Protein AF-A0A401YKF2-F1 (afdb_monomer)

Nearest PDB structures (foldseek):
  9f80-assembly1_A  TM=5.336E-01  e=2.812E-09  Mycobacterium tuberculosis H37Rv
  3onq-assembly3_D  TM=5.411E-01  e=1.169E-07  Bifidobacterium adolescentis ATCC 15703
  3onq-assembly1_B-2  TM=5.394E-01  e=8.383E-07  Bifidobacterium adolescentis ATCC 15703
  6lxg-assembly1_B  TM=5.204E-01  e=1.634E+00  Mycobacterium tuberculosis
  8q90-assembly1_B  TM=4.563E-01  e=1.818E+00  Haloferax mediterranei

Radius of gyration: 22.55 Å; Cα contacts (8 Å, |Δi|>4): 428; chains: 1; bounding box: 70×42×59 Å

Structure (mmCIF, N/CA/C/O backbone):
data_AF-A0A401YKF2-F1
#
_entry.id   AF-A0A401YKF2-F1
#
loop_
_atom_site.group_PDB
_atom_site.id
_atom_site.type_symbol
_atom_site.label_atom_id
_atom_site.label_alt_id
_atom_site.label_comp_id
_atom_site.label_asym_id
_atom_site.label_entity_id
_atom_site.label_seq_id
_atom_site.pdbx_PDB_ins_code
_atom_site.Cartn_x
_atom_site.Cartn_y
_atom_site.Cartn_z
_atom_site.occupancy
_atom_site.B_iso_or_equiv
_atom_site.auth_seq_id
_atom_site.auth_comp_id
_atom_site.auth_asym_id
_atom_site.auth_atom_id
_atom_site.pdbx_PDB_model_num
ATOM 1 N N . MET A 1 1 ? 44.480 6.870 4.140 1.00 35.25 1 MET A N 1
ATOM 2 C CA . MET A 1 1 ? 44.652 7.240 2.715 1.00 35.25 1 MET A CA 1
ATOM 3 C C . MET A 1 1 ? 43.521 6.681 1.834 1.00 35.25 1 MET A C 1
ATOM 5 O O . MET A 1 1 ? 43.695 6.529 0.637 1.00 35.25 1 MET A O 1
ATOM 9 N N . ALA A 1 2 ? 42.363 6.266 2.350 1.00 36.38 2 ALA A N 1
ATOM 10 C CA . ALA A 1 2 ? 41.156 7.087 2.580 1.00 36.38 2 ALA A CA 1
ATOM 11 C C . ALA A 1 2 ? 40.859 8.199 1.538 1.00 36.38 2 ALA A C 1
ATOM 13 O O . ALA A 1 2 ? 39.735 8.280 1.067 1.00 36.38 2 ALA A O 1
ATOM 14 N N . GLU A 1 3 ? 41.854 8.977 1.099 1.00 31.88 3 GLU A N 1
ATOM 15 C CA . GLU A 1 3 ? 41.729 9.972 0.018 1.00 31.88 3 GLU A CA 1
ATOM 16 C C . GLU A 1 3 ? 41.930 9.415 -1.403 1.00 31.88 3 GLU A C 1
ATOM 18 O O . GLU A 1 3 ? 41.447 10.010 -2.360 1.00 31.88 3 GLU A O 1
ATOM 23 N N . HIS A 1 4 ? 42.570 8.251 -1.578 1.00 32.53 4 HIS A N 1
ATOM 24 C CA . HIS A 1 4 ? 42.841 7.702 -2.919 1.00 32.53 4 HIS A CA 1
ATOM 25 C C . HIS A 1 4 ? 41.709 6.832 -3.494 1.00 32.53 4 HIS A C 1
ATOM 27 O O . HIS A 1 4 ? 41.682 6.573 -4.695 1.00 32.53 4 HIS A O 1
ATOM 33 N N . ALA A 1 5 ? 40.729 6.425 -2.679 1.00 32.41 5 ALA A N 1
ATOM 34 C CA . ALA A 1 5 ? 39.543 5.717 -3.173 1.00 32.41 5 ALA A CA 1
ATOM 35 C C . ALA A 1 5 ? 38.535 6.666 -3.853 1.00 32.41 5 ALA A C 1
ATOM 37 O O . ALA A 1 5 ? 37.744 6.228 -4.684 1.00 32.41 5 ALA A O 1
ATOM 38 N N . ALA A 1 6 ? 38.607 7.973 -3.576 1.00 35.00 6 ALA A N 1
ATOM 39 C CA . ALA A 1 6 ? 37.772 8.984 -4.225 1.00 35.00 6 ALA A CA 1
ATOM 40 C C . ALA A 1 6 ? 38.266 9.368 -5.638 1.00 35.00 6 ALA A C 1
ATOM 42 O O . ALA A 1 6 ? 37.477 9.828 -6.461 1.00 35.00 6 ALA A O 1
ATOM 43 N N . GLN A 1 7 ? 39.543 9.131 -5.965 1.00 39.16 7 GLN A N 1
ATOM 44 C CA . GLN A 1 7 ? 40.135 9.530 -7.253 1.00 39.16 7 GLN A CA 1
ATOM 45 C C . GLN A 1 7 ? 39.985 8.493 -8.375 1.00 39.16 7 GLN A C 1
ATOM 47 O O . GLN A 1 7 ? 40.049 8.856 -9.547 1.00 39.16 7 GLN A O 1
ATOM 52 N N . VAL A 1 8 ? 39.700 7.226 -8.054 1.00 40.38 8 VAL A N 1
ATOM 53 C CA . VAL A 1 8 ? 39.513 6.167 -9.070 1.00 40.38 8 VAL A CA 1
ATOM 54 C C . VAL A 1 8 ? 38.041 5.980 -9.465 1.00 40.38 8 VAL A C 1
ATOM 56 O O . VAL A 1 8 ? 37.752 5.440 -10.531 1.00 40.38 8 VAL A O 1
ATOM 59 N N . PHE A 1 9 ? 37.089 6.497 -8.681 1.00 43.97 9 PHE A N 1
ATOM 60 C CA . PHE A 1 9 ? 35.664 6.437 -9.031 1.00 43.97 9 PHE A CA 1
ATOM 61 C C . PHE A 1 9 ? 35.169 7.615 -9.875 1.00 43.97 9 PHE A C 1
ATOM 63 O O . PHE A 1 9 ? 34.110 7.496 -10.486 1.00 43.97 9 PHE A O 1
ATOM 70 N N . ALA A 1 10 ? 35.935 8.700 -10.012 1.00 42.38 10 ALA A N 1
ATOM 71 C CA . ALA A 1 10 ? 35.554 9.833 -10.857 1.00 42.38 10 ALA A CA 1
ATOM 72 C C . ALA A 1 10 ? 35.373 9.470 -12.355 1.00 42.38 10 ALA A C 1
ATOM 74 O O . ALA A 1 10 ? 34.388 9.917 -12.938 1.00 42.38 10 ALA A O 1
ATOM 75 N N . PRO A 1 11 ? 36.190 8.598 -12.993 1.00 42.12 11 PRO A N 1
ATOM 76 C CA . PRO A 1 11 ? 35.986 8.222 -14.399 1.00 42.12 11 PRO A CA 1
ATOM 77 C C . PRO A 1 11 ? 34.819 7.240 -14.621 1.00 42.12 11 PRO A C 1
ATOM 79 O O . PRO A 1 11 ? 34.234 7.207 -15.703 1.00 42.12 11 PRO A O 1
ATOM 82 N N . ALA A 1 12 ? 34.454 6.438 -13.612 1.00 42.38 12 ALA A N 1
ATOM 83 C CA . ALA A 1 12 ? 33.299 5.533 -13.670 1.00 42.38 12 ALA A CA 1
ATOM 84 C C . ALA A 1 12 ? 31.991 6.268 -13.335 1.00 42.38 12 ALA A C 1
ATOM 86 O O . ALA A 1 12 ? 30.964 6.035 -13.976 1.00 42.38 12 ALA A O 1
ATOM 87 N N . LEU A 1 13 ? 32.059 7.234 -12.414 1.00 43.88 13 LEU A N 1
ATOM 88 C CA . LEU A 1 13 ? 31.018 8.232 -12.202 1.00 43.88 13 LEU A CA 1
ATOM 89 C C . LEU A 1 13 ? 30.866 9.160 -13.408 1.00 43.88 13 LEU A C 1
ATOM 91 O O . LEU A 1 13 ? 29.760 9.609 -13.632 1.00 43.88 13 LEU A O 1
ATOM 95 N N . LEU A 1 14 ? 31.887 9.349 -14.251 1.00 42.19 14 LEU A N 1
ATOM 96 C CA . LEU A 1 14 ? 31.778 10.027 -15.554 1.00 42.19 14 LEU A CA 1
ATOM 97 C C . LEU A 1 14 ? 31.066 9.202 -16.642 1.00 42.19 14 LEU A C 1
ATOM 99 O O . LEU A 1 14 ? 30.632 9.773 -17.635 1.00 42.19 14 LEU A O 1
ATOM 103 N N . ARG A 1 15 ? 30.861 7.889 -16.448 1.00 44.94 15 ARG A N 1
ATOM 104 C CA . ARG A 1 15 ? 29.934 7.084 -17.277 1.00 44.94 15 ARG A CA 1
ATOM 105 C C . ARG A 1 15 ? 28.533 6.964 -16.662 1.00 44.94 15 ARG A C 1
ATOM 107 O O . ARG A 1 15 ? 27.583 6.649 -17.363 1.00 44.94 15 ARG A O 1
ATOM 114 N N . LEU A 1 16 ? 28.402 7.250 -15.364 1.00 44.00 16 LEU A N 1
ATOM 115 C CA . LEU A 1 16 ? 27.130 7.475 -14.654 1.00 44.00 16 LEU A CA 1
ATOM 116 C C . LEU A 1 16 ? 26.665 8.947 -14.723 1.00 44.00 16 LEU A C 1
ATOM 118 O O . LEU A 1 16 ? 25.492 9.239 -14.498 1.00 44.00 16 LEU A O 1
ATOM 122 N N . ALA A 1 17 ? 27.567 9.858 -15.091 1.00 42.84 17 ALA A N 1
ATOM 123 C CA . ALA A 1 17 ? 27.352 11.255 -15.446 1.00 42.84 17 ALA A CA 1
ATOM 124 C C . ALA A 1 17 ? 27.185 11.422 -16.962 1.00 42.84 17 ALA A C 1
ATOM 126 O O . ALA A 1 17 ? 27.442 12.488 -17.508 1.00 42.84 17 ALA A O 1
ATOM 127 N N . ASP A 1 18 ? 26.593 10.422 -17.618 1.00 45.41 18 ASP A N 1
ATOM 128 C CA . ASP A 1 18 ? 25.866 10.599 -18.880 1.00 45.41 18 ASP A CA 1
ATOM 129 C C . ASP A 1 18 ? 24.545 11.388 -18.659 1.00 45.41 18 ASP A C 1
ATOM 131 O O . ASP A 1 18 ? 23.561 11.254 -19.383 1.00 45.41 18 ASP A O 1
ATOM 135 N N . ARG A 1 19 ? 24.518 12.250 -17.626 1.00 45.12 19 ARG A N 1
ATOM 136 C CA . ARG A 1 19 ? 23.424 13.147 -17.221 1.00 45.12 19 ARG A CA 1
ATOM 137 C C . ARG A 1 19 ? 23.264 14.357 -18.162 1.00 45.12 19 ARG A C 1
ATOM 139 O O . ARG A 1 19 ? 22.492 15.260 -17.866 1.00 45.12 19 ARG A O 1
ATOM 146 N N . GLY A 1 20 ? 23.954 14.369 -19.306 1.00 43.88 20 GLY A N 1
ATOM 147 C CA . GLY A 1 20 ? 23.753 15.320 -20.410 1.00 43.88 20 GLY A CA 1
ATOM 148 C C . GLY A 1 20 ? 23.613 14.665 -21.794 1.00 43.88 20 GLY A C 1
ATOM 149 O O . GLY A 1 20 ? 23.328 15.364 -22.772 1.00 43.88 20 GLY A O 1
ATOM 150 N N . GLY A 1 21 ? 23.790 13.342 -21.888 1.00 61.31 21 GLY A N 1
ATOM 151 C CA . GLY A 1 21 ? 23.674 12.573 -23.124 1.00 61.31 21 GLY A CA 1
ATOM 152 C C . GLY A 1 21 ? 22.221 12.336 -23.534 1.00 61.31 21 GLY A C 1
ATOM 153 O O . GLY A 1 21 ? 21.304 12.374 -22.711 1.00 61.31 21 GLY A O 1
ATOM 154 N N . TRP A 1 22 ? 22.006 12.086 -24.828 1.00 58.03 22 TRP A N 1
ATOM 155 C CA . TRP A 1 22 ? 20.681 11.803 -25.392 1.00 58.03 22 TRP A CA 1
ATOM 156 C C . TRP A 1 22 ? 19.962 10.670 -24.634 1.00 58.03 22 TRP A C 1
ATOM 158 O O . TRP A 1 22 ? 18.815 10.843 -24.242 1.00 58.03 22 TRP A O 1
ATOM 168 N N . VAL A 1 23 ? 20.659 9.580 -24.287 1.00 72.19 23 VAL A N 1
ATOM 169 C CA . VAL A 1 23 ? 20.072 8.425 -23.575 1.00 72.19 23 VAL A CA 1
ATOM 170 C C . VAL A 1 23 ? 19.558 8.783 -22.173 1.00 72.19 23 VAL A C 1
ATOM 172 O O . VAL A 1 23 ? 18.520 8.275 -21.751 1.00 72.19 23 VAL A O 1
ATOM 175 N N . GLY A 1 24 ? 20.254 9.660 -21.442 1.00 79.75 24 GLY A N 1
ATOM 176 C CA . GLY A 1 24 ? 19.812 10.122 -20.123 1.00 79.75 24 GLY A CA 1
ATOM 177 C C . GLY A 1 24 ? 18.513 10.928 -20.198 1.00 79.75 24 GLY A C 1
ATOM 178 O O . GLY A 1 24 ? 17.599 10.692 -19.406 1.00 79.75 24 GLY A O 1
ATOM 179 N N . ARG A 1 25 ? 18.399 11.819 -21.195 1.00 84.00 25 ARG A N 1
ATOM 180 C CA . ARG A 1 25 ? 17.160 12.573 -21.454 1.00 84.00 25 ARG A CA 1
ATOM 181 C C . ARG A 1 25 ? 16.012 11.656 -21.869 1.00 84.00 25 ARG A C 1
ATOM 183 O O . ARG A 1 25 ? 14.947 11.733 -21.270 1.00 84.00 25 ARG A O 1
ATOM 190 N N . GLU A 1 26 ? 16.252 10.727 -22.792 1.00 88.81 26 GLU A N 1
ATOM 191 C CA . GLU A 1 26 ? 15.226 9.780 -23.258 1.00 88.81 26 GLU A CA 1
ATOM 192 C C . GLU A 1 26 ? 14.672 8.902 -22.123 1.00 88.81 26 GLU A C 1
ATOM 194 O O . GLU A 1 26 ? 13.462 8.672 -22.044 1.00 88.81 26 GLU A O 1
ATOM 199 N N . ARG A 1 27 ? 15.539 8.442 -21.205 1.00 91.38 27 ARG A N 1
ATOM 200 C CA . ARG A 1 27 ? 15.130 7.675 -20.013 1.00 91.38 27 ARG A CA 1
ATOM 201 C C . ARG A 1 27 ? 14.260 8.495 -19.074 1.00 91.38 27 ARG A C 1
ATOM 203 O O . ARG A 1 27 ? 13.261 7.978 -18.572 1.00 91.38 27 ARG A O 1
ATOM 210 N N . ARG A 1 28 ? 14.632 9.754 -18.850 1.00 91.62 28 ARG A N 1
ATOM 211 C CA . ARG A 1 28 ? 13.862 10.667 -18.010 1.00 91.62 28 ARG A CA 1
ATOM 212 C C . ARG A 1 28 ? 12.491 10.952 -18.614 1.00 91.62 28 ARG A C 1
ATOM 214 O O . ARG A 1 28 ? 11.492 10.780 -17.925 1.00 91.62 28 ARG A O 1
ATOM 221 N N . GLU A 1 29 ? 12.439 11.298 -19.896 1.00 92.69 29 GLU A N 1
ATOM 222 C CA . GLU A 1 29 ? 11.187 11.540 -20.622 1.00 92.69 29 GLU A CA 1
ATOM 223 C C . GLU A 1 29 ? 10.284 10.300 -20.630 1.00 92.69 29 GLU A C 1
ATOM 225 O O . GLU A 1 29 ? 9.072 10.409 -20.452 1.00 92.69 29 GLU A O 1
ATOM 230 N N . LEU A 1 30 ? 10.863 9.101 -20.777 1.00 94.31 30 LEU A N 1
ATOM 231 C CA . LEU A 1 30 ? 10.124 7.846 -20.646 1.00 94.31 30 LEU A CA 1
ATOM 232 C C . LEU A 1 30 ? 9.508 7.700 -19.246 1.00 94.31 30 LEU A C 1
ATOM 234 O O . LEU A 1 30 ? 8.317 7.420 -19.132 1.00 94.31 30 LEU A O 1
ATOM 238 N N . VAL A 1 31 ? 10.294 7.887 -18.183 1.00 95.25 31 VAL A N 1
ATOM 239 C CA . VAL A 1 31 ? 9.800 7.780 -16.800 1.00 95.25 31 VAL A CA 1
ATOM 240 C C . VAL A 1 31 ? 8.722 8.825 -16.514 1.00 95.25 31 VAL A C 1
ATOM 242 O O . VAL A 1 31 ? 7.672 8.473 -15.979 1.00 95.25 31 VAL A O 1
ATOM 245 N N . GLU A 1 32 ? 8.924 10.078 -16.915 1.00 94.94 32 GLU A N 1
ATOM 246 C CA . GLU A 1 32 ? 7.931 11.147 -16.759 1.00 94.94 32 GLU A CA 1
ATOM 247 C C . GLU A 1 32 ? 6.641 10.840 -17.533 1.00 94.94 32 GLU A C 1
ATOM 249 O O . GLU A 1 32 ? 5.551 10.939 -16.965 1.00 94.94 32 GLU A O 1
ATOM 254 N N . GLY A 1 33 ? 6.748 10.365 -18.777 1.00 95.56 33 GLY A N 1
ATOM 255 C CA . GLY A 1 33 ? 5.596 9.961 -19.582 1.00 95.56 33 GLY A CA 1
ATOM 256 C C . GLY A 1 33 ? 4.818 8.784 -18.982 1.00 95.56 33 GLY A C 1
ATOM 257 O O . GLY A 1 33 ? 3.588 8.792 -18.988 1.00 95.56 33 GLY A O 1
ATOM 258 N N . LEU A 1 34 ? 5.509 7.792 -18.405 1.00 96.38 34 LEU A N 1
ATOM 259 C CA . LEU A 1 34 ? 4.874 6.655 -17.725 1.00 96.38 34 LEU A CA 1
ATOM 260 C C . LEU A 1 34 ? 4.188 7.082 -16.420 1.00 96.38 34 LEU A C 1
ATOM 262 O O . LEU A 1 34 ? 3.112 6.582 -16.091 1.00 96.38 34 LEU A O 1
ATOM 266 N N . LEU A 1 35 ? 4.802 8.008 -15.680 1.00 95.69 35 LEU A N 1
ATOM 267 C CA . LEU A 1 35 ? 4.260 8.561 -14.439 1.00 95.69 35 LEU A CA 1
ATOM 268 C C . LEU A 1 35 ? 3.047 9.468 -14.667 1.00 95.69 35 LEU A C 1
ATOM 270 O O . LEU A 1 35 ? 2.173 9.525 -13.797 1.00 95.69 35 LEU A O 1
ATOM 274 N N . GLY A 1 36 ? 3.018 10.177 -15.796 1.00 94.25 36 GLY A N 1
ATOM 275 C CA . GLY A 1 36 ? 1.918 11.044 -16.217 1.00 94.25 36 GLY A CA 1
ATOM 276 C C . GLY A 1 36 ? 0.816 10.337 -17.008 1.00 94.25 36 GLY A C 1
ATOM 277 O O . GLY A 1 36 ? -0.135 10.996 -17.402 1.00 94.25 36 GLY A O 1
ATOM 278 N N . ASP A 1 37 ? 0.942 9.026 -17.257 1.00 93.00 37 ASP A N 1
ATOM 279 C CA . ASP A 1 37 ? 0.050 8.258 -18.146 1.00 93.00 37 ASP A CA 1
ATOM 280 C C . ASP A 1 37 ? -0.082 8.848 -19.562 1.00 93.00 37 ASP A C 1
ATOM 282 O O . ASP A 1 37 ? -1.094 8.686 -20.238 1.00 93.00 37 ASP A O 1
ATOM 286 N N . ALA A 1 38 ? 0.954 9.556 -20.014 1.00 90.69 38 ALA A N 1
ATOM 287 C CA . ALA A 1 38 ? 0.971 10.259 -21.293 1.00 90.69 38 ALA A CA 1
ATOM 288 C C . ALA A 1 38 ? 1.485 9.381 -22.447 1.00 90.69 38 ALA A C 1
ATOM 290 O O . ALA A 1 38 ? 1.409 9.775 -23.609 1.00 90.69 38 ALA A O 1
ATOM 291 N N . LEU A 1 39 ? 2.032 8.200 -22.137 1.00 89.94 39 LEU A N 1
ATOM 292 C CA . LEU A 1 39 ? 2.586 7.273 -23.121 1.00 89.94 39 LEU A CA 1
ATOM 293 C C . LEU A 1 39 ? 1.569 6.190 -23.500 1.00 89.94 39 LEU A C 1
ATOM 295 O O . LEU A 1 39 ? 1.178 5.397 -22.638 1.00 89.94 39 LEU A O 1
ATOM 299 N N . PRO A 1 40 ? 1.189 6.080 -24.787 1.00 89.25 40 PRO A N 1
ATOM 300 C CA . PRO A 1 40 ? 0.322 5.011 -25.253 1.00 89.25 40 PRO A CA 1
ATOM 301 C C . PRO A 1 40 ? 0.933 3.634 -24.953 1.00 89.25 40 PRO A C 1
ATOM 303 O O . PRO A 1 40 ? 2.115 3.422 -25.242 1.00 89.25 40 PRO A O 1
ATOM 306 N N . PRO A 1 41 ? 0.147 2.646 -24.483 1.00 87.12 41 PRO A N 1
ATOM 307 C CA . PRO A 1 41 ? 0.668 1.326 -24.115 1.00 87.12 41 PRO A CA 1
ATOM 308 C C . PRO A 1 41 ? 1.487 0.635 -25.218 1.00 87.12 41 PRO A C 1
ATOM 310 O O . PRO A 1 41 ? 2.484 -0.029 -24.944 1.00 87.12 41 PRO A O 1
ATOM 313 N N . ARG A 1 42 ? 1.105 0.852 -26.484 1.00 86.25 42 ARG A N 1
ATOM 314 C CA . ARG A 1 42 ? 1.787 0.313 -27.673 1.00 86.25 42 ARG A CA 1
ATOM 315 C C . ARG A 1 42 ? 3.192 0.886 -27.910 1.00 86.25 42 ARG A C 1
ATOM 317 O O . ARG A 1 42 ? 4.005 0.239 -28.560 1.00 86.25 42 ARG A O 1
ATOM 324 N N . GLU A 1 43 ? 3.484 2.083 -27.403 1.00 91.75 43 GLU A N 1
ATOM 325 C CA . GLU A 1 43 ? 4.766 2.775 -27.615 1.00 91.75 43 GLU A CA 1
ATOM 326 C C . GLU A 1 43 ? 5.788 2.466 -26.517 1.00 91.75 43 GLU A C 1
ATOM 328 O O . GLU A 1 43 ? 6.993 2.619 -26.729 1.00 91.75 43 GLU A O 1
ATOM 333 N N . VAL A 1 44 ? 5.330 1.965 -25.365 1.00 93.69 44 VAL A N 1
ATOM 334 C CA . VAL A 1 44 ? 6.173 1.682 -24.194 1.00 93.69 44 VAL A CA 1
ATOM 335 C C . VAL A 1 44 ? 7.335 0.750 -24.551 1.00 93.69 44 VAL A C 1
ATOM 337 O O . VAL A 1 44 ? 8.483 1.044 -24.228 1.00 93.69 44 VAL A O 1
ATOM 340 N N . ALA A 1 45 ? 7.071 -0.335 -25.284 1.00 92.69 45 ALA A N 1
ATOM 341 C CA . ALA A 1 45 ? 8.099 -1.295 -25.693 1.00 92.69 45 ALA A CA 1
ATOM 342 C C . ALA A 1 45 ? 9.191 -0.669 -26.583 1.00 92.69 45 ALA A C 1
ATOM 344 O O . ALA A 1 45 ? 10.384 -0.939 -26.403 1.00 92.69 45 ALA A O 1
ATOM 345 N N . ALA A 1 46 ? 8.792 0.190 -27.527 1.00 91.62 46 ALA A N 1
ATOM 346 C CA . ALA A 1 46 ? 9.716 0.877 -28.425 1.00 91.62 46 ALA A CA 1
ATOM 347 C C . ALA A 1 46 ? 10.585 1.882 -27.655 1.00 91.62 46 ALA A C 1
ATOM 349 O O . ALA A 1 46 ? 11.809 1.875 -27.792 1.00 91.62 46 ALA A O 1
ATOM 350 N N . ARG A 1 47 ? 9.971 2.681 -26.773 1.00 93.38 47 ARG A N 1
ATOM 351 C CA . ARG A 1 47 ? 10.684 3.649 -25.924 1.00 93.38 47 ARG A CA 1
ATOM 352 C C . ARG A 1 47 ? 11.665 2.973 -24.962 1.00 93.38 47 ARG A C 1
ATOM 354 O O . ARG A 1 47 ? 12.783 3.455 -24.797 1.00 93.38 47 ARG A O 1
ATOM 361 N N . LEU A 1 48 ? 11.293 1.834 -24.372 1.00 91.69 48 LEU A N 1
ATOM 362 C CA . LEU A 1 48 ? 12.199 1.039 -23.534 1.00 91.69 48 LEU A CA 1
ATOM 363 C C . LEU A 1 48 ? 13.420 0.558 -24.327 1.00 91.69 48 LEU A C 1
ATOM 365 O O . LEU A 1 48 ? 14.547 0.679 -23.848 1.00 91.69 48 LEU A O 1
ATOM 369 N N . THR A 1 49 ? 13.206 0.098 -25.563 1.00 90.69 49 THR A N 1
ATOM 370 C CA . THR A 1 49 ? 14.287 -0.348 -26.456 1.00 90.69 49 THR A CA 1
ATOM 371 C C . THR A 1 49 ? 15.247 0.796 -26.787 1.00 90.69 49 THR A C 1
ATOM 373 O O . THR A 1 49 ? 16.458 0.622 -26.670 1.00 90.69 49 THR A O 1
ATOM 376 N N . VAL A 1 50 ? 14.720 1.985 -27.106 1.00 89.62 50 VAL A N 1
ATOM 377 C CA . VAL A 1 50 ? 15.504 3.222 -27.306 1.00 89.62 50 VAL A CA 1
ATOM 378 C C . VAL A 1 50 ? 16.349 3.560 -26.071 1.00 89.62 50 VAL A C 1
ATOM 380 O O . VAL A 1 50 ? 17.506 3.953 -26.189 1.00 89.62 50 VAL A O 1
ATOM 383 N N . CYS A 1 51 ? 15.808 3.322 -24.876 1.00 89.44 51 CYS A N 1
ATOM 384 C CA . CYS A 1 51 ? 16.500 3.533 -23.603 1.00 89.44 51 CYS A CA 1
ATOM 385 C C . CYS A 1 51 ? 17.518 2.430 -23.237 1.00 89.44 51 CYS A C 1
ATOM 387 O O . CYS A 1 51 ? 18.148 2.504 -22.171 1.00 89.44 51 CYS A O 1
ATOM 389 N N . GLY A 1 52 ? 17.689 1.420 -24.098 1.00 86.44 52 GLY A N 1
ATOM 390 C CA . GLY A 1 52 ? 18.609 0.296 -23.914 1.00 86.44 52 GLY A CA 1
ATOM 391 C C . GLY A 1 52 ? 18.033 -0.888 -23.131 1.00 86.44 52 GLY A C 1
ATOM 392 O O . GLY A 1 52 ? 18.792 -1.766 -22.726 1.00 86.44 52 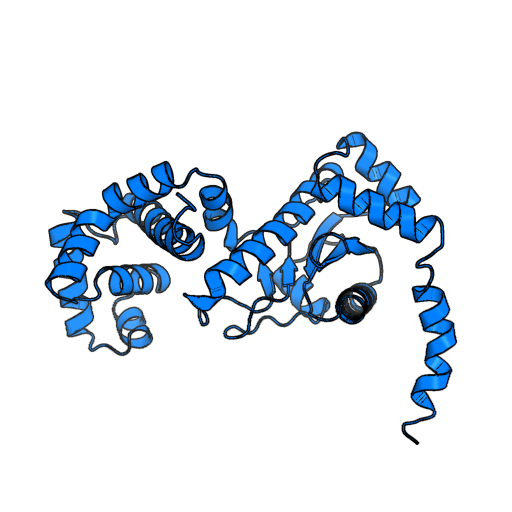GLY A O 1
ATOM 393 N N . LEU A 1 53 ? 16.716 -0.933 -22.904 1.00 88.69 53 LEU A N 1
ATOM 394 C CA . LEU A 1 53 ? 16.036 -2.023 -22.204 1.00 88.69 53 LEU A CA 1
ATOM 395 C C . LEU A 1 53 ? 15.140 -2.800 -23.172 1.00 88.69 53 LEU A C 1
ATOM 397 O O . LEU A 1 53 ? 14.005 -2.419 -23.438 1.00 88.69 53 LEU A O 1
ATOM 401 N N . VAL A 1 54 ? 15.665 -3.902 -23.705 1.00 87.31 54 VAL A N 1
ATOM 402 C CA . VAL A 1 54 ? 14.965 -4.725 -24.701 1.00 87.31 54 VAL A CA 1
ATOM 403 C C . VAL A 1 54 ? 13.895 -5.601 -24.024 1.00 87.31 54 VAL A C 1
ATOM 405 O O . VAL A 1 54 ? 14.254 -6.432 -23.183 1.00 87.31 54 VAL A O 1
ATOM 408 N N . PRO A 1 55 ? 12.603 -5.481 -24.403 1.00 85.56 55 PRO A N 1
ATOM 409 C CA . PRO A 1 55 ? 11.512 -6.252 -23.798 1.00 85.56 55 PRO A CA 1
ATOM 410 C C . PRO A 1 55 ? 11.544 -7.762 -24.057 1.00 85.56 55 PRO A C 1
ATOM 412 O O . PRO A 1 55 ? 11.002 -8.528 -23.262 1.00 85.56 55 PRO A O 1
ATOM 415 N N . ALA A 1 56 ? 12.155 -8.206 -25.157 1.00 84.06 56 ALA A N 1
ATOM 416 C CA . ALA A 1 56 ? 12.187 -9.617 -25.538 1.00 84.06 56 ALA A CA 1
ATOM 417 C C . ALA A 1 56 ? 12.818 -10.506 -24.446 1.00 84.06 56 ALA A C 1
ATOM 419 O O . ALA A 1 56 ? 13.779 -10.110 -23.785 1.00 84.06 56 ALA A O 1
ATOM 420 N N . GLY A 1 57 ? 12.269 -11.712 -24.251 1.00 82.19 57 GLY A N 1
ATOM 421 C CA . GLY A 1 57 ? 12.764 -12.663 -23.244 1.00 82.19 57 GLY A CA 1
ATOM 422 C C . GLY A 1 57 ? 12.541 -12.219 -21.792 1.00 82.19 57 GLY A C 1
ATOM 423 O O . GLY A 1 57 ? 13.277 -12.632 -20.899 1.00 82.19 57 GLY A O 1
ATOM 424 N N . THR A 1 58 ? 11.569 -11.338 -21.546 1.00 87.88 58 THR A N 1
ATOM 425 C CA . THR A 1 58 ? 11.220 -10.858 -20.202 1.00 87.88 58 THR A CA 1
ATOM 426 C C . THR A 1 58 ? 9.990 -11.596 -19.687 1.00 87.88 58 THR A C 1
ATOM 428 O O . THR A 1 58 ? 8.941 -11.569 -20.324 1.00 87.88 58 THR A O 1
ATOM 431 N N . ALA A 1 59 ? 10.120 -12.255 -18.537 1.00 89.44 59 ALA A N 1
ATOM 432 C CA . ALA A 1 59 ? 9.033 -12.982 -17.887 1.00 89.44 59 ALA A CA 1
ATOM 433 C C . ALA A 1 59 ? 8.133 -12.060 -17.047 1.00 89.44 59 ALA A C 1
ATOM 435 O O . ALA A 1 59 ? 6.930 -12.303 -16.930 1.00 89.44 59 ALA A O 1
ATOM 436 N N . ALA A 1 60 ? 8.715 -11.021 -16.444 1.00 93.12 60 ALA A N 1
ATOM 437 C CA . ALA A 1 60 ? 7.998 -10.025 -15.658 1.00 93.12 60 ALA A CA 1
ATOM 438 C C . ALA A 1 60 ? 8.772 -8.704 -15.584 1.00 93.12 60 ALA A C 1
ATOM 440 O O . ALA A 1 60 ? 9.976 -8.650 -15.824 1.00 93.12 60 ALA A O 1
ATOM 441 N N . TRP A 1 61 ? 8.075 -7.648 -15.195 1.00 9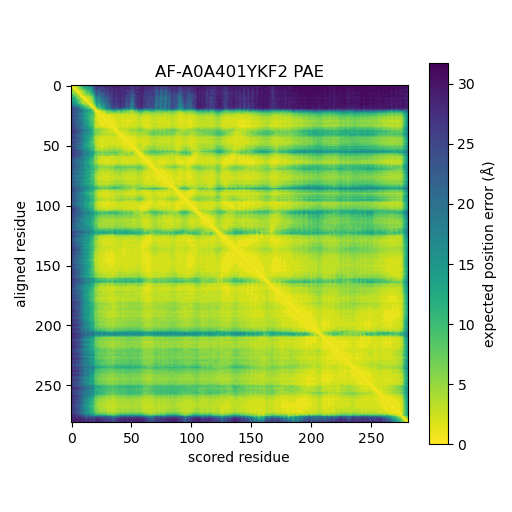4.00 61 TRP A N 1
ATOM 442 C CA . TRP A 1 61 ? 8.608 -6.316 -14.983 1.00 94.00 61 TRP A CA 1
ATOM 443 C C . TRP A 1 61 ? 8.313 -5.866 -13.563 1.00 94.00 61 TRP A C 1
ATOM 445 O O . TRP A 1 61 ? 7.209 -6.084 -13.055 1.00 94.00 61 TRP A O 1
ATOM 455 N N . ALA A 1 62 ? 9.285 -5.196 -12.959 1.00 94.12 62 ALA A N 1
ATOM 456 C CA . ALA A 1 62 ? 9.129 -4.525 -11.680 1.00 94.12 62 ALA A CA 1
ATOM 457 C C . ALA A 1 62 ? 9.448 -3.041 -11.833 1.00 94.12 62 ALA A C 1
ATOM 459 O O . ALA A 1 62 ? 10.354 -2.667 -12.584 1.00 94.12 62 ALA A O 1
ATOM 460 N N . ALA A 1 63 ? 8.724 -2.210 -11.093 1.00 96.38 63 ALA A N 1
ATOM 461 C CA . ALA A 1 63 ? 9.013 -0.795 -10.977 1.00 96.38 63 ALA A CA 1
ATOM 462 C C . ALA A 1 63 ? 9.267 -0.423 -9.517 1.00 96.38 63 ALA A C 1
ATOM 464 O O . ALA A 1 63 ? 8.646 -0.976 -8.609 1.00 96.38 63 ALA A O 1
ATOM 465 N N . ILE A 1 64 ? 10.179 0.518 -9.304 1.00 96.75 64 ILE A N 1
ATOM 466 C CA . ILE A 1 64 ? 10.579 0.980 -7.975 1.00 96.75 64 ILE A CA 1
ATOM 467 C C . ILE A 1 64 ? 10.512 2.497 -7.961 1.00 96.75 64 ILE A C 1
ATOM 469 O O . ILE A 1 64 ? 10.976 3.139 -8.905 1.00 96.75 64 ILE A O 1
ATOM 473 N N . ALA A 1 65 ? 9.979 3.051 -6.878 1.00 97.38 65 ALA A N 1
ATOM 474 C CA . ALA A 1 65 ? 10.143 4.448 -6.512 1.00 97.38 65 ALA A CA 1
ATOM 475 C C . ALA A 1 65 ? 11.018 4.519 -5.257 1.00 97.38 65 ALA A C 1
ATOM 477 O O . ALA A 1 65 ? 10.788 3.779 -4.303 1.00 97.38 65 ALA A O 1
ATOM 478 N N . LEU A 1 66 ? 12.018 5.395 -5.259 1.00 96.00 66 LEU A N 1
ATOM 479 C CA . LEU A 1 66 ? 12.921 5.620 -4.136 1.00 96.00 66 LEU A CA 1
ATOM 480 C C . LEU A 1 66 ? 13.044 7.122 -3.882 1.00 96.00 66 LEU A C 1
ATOM 482 O O . LEU A 1 66 ? 13.406 7.890 -4.773 1.00 96.00 66 LEU A O 1
ATOM 486 N N . SER A 1 67 ? 12.794 7.538 -2.650 1.00 93.62 67 SER A N 1
ATOM 487 C CA . SER A 1 67 ? 12.954 8.910 -2.187 1.00 93.62 67 SER A CA 1
ATOM 488 C C . SER A 1 67 ? 14.057 8.956 -1.138 1.00 93.62 67 SER A C 1
ATOM 490 O O . SER A 1 67 ? 13.950 8.332 -0.086 1.00 93.62 67 SER A O 1
ATOM 492 N N . ARG A 1 68 ? 15.103 9.740 -1.403 1.00 87.31 68 ARG A N 1
ATOM 493 C CA . ARG A 1 68 ? 16.130 10.107 -0.418 1.00 87.31 68 ARG A CA 1
ATOM 494 C C . ARG A 1 68 ? 16.342 11.621 -0.438 1.00 87.31 68 ARG A C 1
ATOM 496 O O . ARG A 1 68 ? 16.094 12.230 -1.479 1.00 87.31 68 ARG A O 1
ATOM 503 N N . PRO A 1 69 ? 16.827 12.223 0.666 1.00 84.44 69 PRO A N 1
ATOM 504 C CA . PRO A 1 69 ? 17.137 13.653 0.707 1.00 84.44 69 PRO A CA 1
ATOM 505 C C . PRO A 1 69 ? 18.128 14.080 -0.381 1.00 84.44 69 PRO A C 1
ATOM 507 O O . PRO A 1 69 ? 17.993 15.160 -0.944 1.00 84.44 69 PRO A O 1
ATOM 510 N N . ASP A 1 70 ? 19.097 13.214 -0.693 1.00 84.00 70 ASP A N 1
ATOM 511 C CA . ASP A 1 70 ? 20.055 13.401 -1.777 1.00 84.00 70 ASP A CA 1
ATOM 512 C C . ASP A 1 70 ? 19.620 12.610 -3.035 1.00 84.00 70 ASP A C 1
ATOM 514 O O . ASP A 1 70 ? 19.669 11.369 -3.039 1.00 84.00 70 ASP A O 1
ATOM 518 N N . PRO A 1 71 ? 19.228 13.296 -4.128 1.00 80.44 71 PRO A N 1
ATOM 519 C CA . PRO A 1 71 ? 18.832 12.653 -5.381 1.00 80.44 71 PRO A CA 1
ATOM 520 C C . PRO A 1 71 ? 19.947 11.824 -6.027 1.00 80.44 71 PRO A C 1
ATOM 522 O O . PRO A 1 71 ? 19.669 10.844 -6.724 1.00 80.44 71 PRO A O 1
ATOM 525 N N . VAL A 1 72 ? 21.216 12.195 -5.820 1.00 83.56 72 VAL A N 1
ATOM 526 C CA . VAL A 1 72 ? 22.355 11.435 -6.349 1.00 83.56 72 VAL A CA 1
ATOM 527 C C . VAL A 1 72 ? 22.444 10.092 -5.637 1.00 83.56 72 VAL A C 1
ATOM 529 O O . VAL A 1 72 ? 22.524 9.066 -6.310 1.00 83.56 72 VAL A O 1
ATOM 532 N N . GLN A 1 73 ? 22.329 10.075 -4.307 1.00 86.94 73 GLN A N 1
ATOM 533 C CA . GLN A 1 73 ? 22.304 8.830 -3.534 1.00 86.94 73 GLN A CA 1
ATOM 534 C C . GLN A 1 73 ? 21.122 7.930 -3.895 1.00 86.94 73 GLN A C 1
ATOM 536 O O . GLN A 1 73 ? 21.299 6.713 -3.966 1.00 86.94 73 GLN A O 1
ATOM 541 N N . ALA A 1 74 ? 19.937 8.497 -4.146 1.00 88.12 74 ALA A N 1
ATOM 542 C CA . ALA A 1 74 ? 18.780 7.712 -4.579 1.00 88.12 74 ALA A CA 1
ATOM 543 C C . ALA A 1 74 ? 19.068 6.978 -5.902 1.00 88.12 74 ALA A C 1
ATOM 545 O O . ALA A 1 74 ? 18.935 5.757 -5.993 1.00 88.12 74 ALA A O 1
ATOM 546 N N . VAL A 1 75 ? 19.544 7.707 -6.915 1.00 88.94 75 VAL A N 1
ATOM 547 C CA . VAL A 1 75 ? 19.896 7.126 -8.219 1.00 88.94 75 VAL A CA 1
ATOM 548 C C . VAL A 1 75 ? 21.014 6.085 -8.083 1.00 88.94 75 VAL A C 1
ATOM 550 O O . VAL A 1 75 ? 20.900 4.999 -8.648 1.00 88.94 75 VAL A O 1
ATOM 553 N N . THR A 1 76 ? 22.065 6.373 -7.308 1.00 88.31 76 THR A N 1
ATOM 554 C CA . THR A 1 76 ? 23.178 5.437 -7.073 1.00 88.31 76 THR A CA 1
ATOM 555 C C . THR A 1 76 ? 22.704 4.139 -6.419 1.00 88.31 76 THR A C 1
ATOM 557 O O . THR A 1 76 ? 23.032 3.066 -6.920 1.00 88.31 76 THR A O 1
ATOM 560 N N . THR A 1 77 ? 21.858 4.226 -5.386 1.00 90.50 77 THR A N 1
ATOM 561 C CA . THR A 1 77 ? 21.291 3.052 -4.693 1.00 90.50 77 THR A CA 1
ATOM 562 C C . THR A 1 77 ? 20.546 2.139 -5.672 1.00 90.50 77 THR A C 1
ATOM 564 O O . THR A 1 77 ? 20.743 0.926 -5.680 1.00 90.50 77 THR A O 1
ATOM 567 N N . LEU A 1 78 ? 19.723 2.717 -6.554 1.00 91.56 78 LEU A N 1
ATOM 568 C CA . LEU A 1 78 ? 18.990 1.942 -7.558 1.00 91.56 78 LEU A CA 1
ATOM 569 C C . LEU A 1 78 ? 19.913 1.320 -8.612 1.00 91.56 78 LEU A C 1
ATOM 571 O O . LEU A 1 78 ? 19.673 0.190 -9.035 1.00 91.56 78 LEU A O 1
ATOM 575 N N . TYR A 1 79 ? 20.973 2.016 -9.032 1.00 90.38 79 TYR A N 1
ATOM 576 C CA . TYR A 1 79 ? 21.959 1.449 -9.957 1.00 90.38 79 TYR A CA 1
ATOM 577 C C . TYR A 1 79 ? 22.718 0.268 -9.345 1.00 90.38 79 TYR A C 1
ATOM 579 O O . TYR A 1 79 ? 22.949 -0.731 -10.031 1.00 90.38 79 TYR A O 1
ATOM 587 N N . GLU A 1 80 ? 23.099 0.364 -8.072 1.00 89.19 80 GLU A N 1
ATOM 588 C CA . GLU A 1 80 ? 23.767 -0.715 -7.339 1.00 89.19 80 GLU A CA 1
ATOM 589 C C . GLU A 1 80 ? 22.848 -1.931 -7.180 1.00 89.19 80 GLU A C 1
ATOM 591 O O . GLU A 1 80 ? 23.235 -3.042 -7.555 1.00 89.19 80 GLU A O 1
ATOM 596 N N . GLY A 1 81 ? 21.602 -1.717 -6.744 1.00 88.56 81 GLY A N 1
ATOM 597 C CA . GLY A 1 81 ? 20.600 -2.782 -6.646 1.00 88.56 81 GLY A CA 1
ATOM 598 C C . GLY A 1 81 ? 20.311 -3.441 -8.000 1.00 88.56 81 GLY A C 1
ATOM 599 O O . GLY A 1 81 ? 20.258 -4.669 -8.107 1.00 88.56 81 GLY A O 1
ATOM 600 N N . LEU A 1 82 ? 20.194 -2.647 -9.071 1.00 89.56 82 LEU A N 1
ATOM 601 C CA . LEU A 1 82 ? 19.991 -3.173 -10.421 1.00 89.56 82 LEU A CA 1
ATOM 602 C C . LEU A 1 82 ? 21.165 -4.056 -10.870 1.00 89.56 82 LEU A C 1
ATOM 604 O O . LEU A 1 82 ? 20.944 -5.117 -11.458 1.00 89.56 82 LEU A O 1
ATOM 608 N N . ARG A 1 83 ? 22.410 -3.654 -10.577 1.00 87.69 83 ARG A N 1
ATOM 609 C CA . ARG A 1 83 ? 23.601 -4.473 -10.861 1.00 87.69 83 ARG A CA 1
ATOM 610 C C . ARG A 1 83 ? 23.573 -5.795 -10.098 1.00 87.69 83 ARG A C 1
ATOM 612 O O . ARG A 1 83 ? 23.835 -6.829 -10.709 1.00 87.69 83 ARG A O 1
ATOM 619 N N . ALA A 1 84 ? 23.191 -5.780 -8.821 1.00 83.19 84 ALA A N 1
ATOM 620 C CA . ALA A 1 84 ? 23.025 -6.996 -8.019 1.00 83.19 84 ALA A CA 1
ATOM 621 C C . ALA A 1 84 ? 21.945 -7.939 -8.589 1.00 83.19 84 ALA A C 1
ATOM 623 O O . ALA A 1 84 ? 22.032 -9.157 -8.449 1.00 83.19 84 ALA A O 1
ATOM 624 N N . CYS A 1 85 ? 20.957 -7.392 -9.304 1.00 79.94 85 CYS A N 1
ATOM 625 C CA . CYS A 1 85 ? 19.896 -8.156 -9.957 1.00 79.94 85 CYS A CA 1
ATOM 626 C C . CYS A 1 85 ? 20.224 -8.630 -11.387 1.00 79.94 85 CYS A C 1
ATOM 628 O O . CYS A 1 85 ? 19.335 -9.157 -12.053 1.00 79.94 85 CYS A O 1
ATOM 630 N N . GLY A 1 86 ? 21.463 -8.470 -11.866 1.00 79.62 86 GLY A N 1
ATOM 631 C CA . GLY A 1 86 ? 21.877 -8.891 -13.212 1.00 79.62 86 GLY A CA 1
ATOM 632 C C . GLY A 1 86 ? 21.780 -7.800 -14.286 1.00 79.62 86 GLY A C 1
ATOM 633 O O . GLY A 1 86 ? 21.987 -8.076 -15.464 1.00 79.62 86 GLY A O 1
ATOM 634 N N . GLY A 1 87 ? 21.487 -6.552 -13.907 1.00 79.00 87 GLY A N 1
ATOM 635 C CA . GLY A 1 87 ? 21.686 -5.376 -14.762 1.00 79.00 87 GLY A CA 1
ATOM 636 C C . GLY A 1 87 ? 20.638 -5.129 -15.853 1.00 79.00 87 GLY A C 1
ATOM 637 O O . GLY A 1 87 ? 20.748 -4.132 -16.565 1.00 79.00 87 GLY A O 1
ATOM 638 N N . ARG A 1 88 ? 19.613 -5.982 -16.001 1.00 88.25 88 ARG A N 1
ATOM 639 C CA . ARG A 1 88 ? 18.540 -5.794 -16.996 1.00 88.25 88 ARG A CA 1
ATOM 640 C C . ARG A 1 88 ? 17.496 -4.791 -16.505 1.00 88.25 88 ARG A C 1
ATOM 642 O O . ARG A 1 88 ? 16.441 -5.158 -15.999 1.00 88.25 88 ARG A O 1
ATOM 649 N N . GLY A 1 89 ? 17.790 -3.508 -16.658 1.00 91.44 89 GLY A N 1
ATOM 650 C CA . GLY A 1 89 ? 16.874 -2.445 -16.269 1.00 91.44 89 GLY A CA 1
ATOM 651 C C . GLY A 1 89 ? 17.385 -1.064 -16.640 1.00 91.44 89 GLY A C 1
ATOM 652 O O . GLY A 1 89 ? 18.467 -0.908 -17.205 1.00 91.44 89 GLY A O 1
ATOM 653 N N . LEU A 1 90 ? 16.599 -0.055 -16.297 1.00 92.12 90 LEU A N 1
ATOM 654 C CA . LEU A 1 90 ? 17.000 1.343 -16.372 1.00 92.12 90 LEU A CA 1
ATOM 655 C C . LEU A 1 90 ? 16.717 2.025 -15.041 1.00 92.12 90 LEU A C 1
ATOM 657 O O . LEU A 1 90 ? 15.809 1.633 -14.310 1.00 92.12 90 LEU A O 1
ATOM 661 N N . VAL A 1 91 ? 17.499 3.060 -14.760 1.00 93.06 91 VAL A N 1
ATOM 662 C CA . VAL A 1 91 ? 17.325 3.944 -13.612 1.00 93.06 91 VAL A CA 1
ATOM 663 C C . VAL A 1 91 ? 17.279 5.369 -14.137 1.00 93.06 91 VAL A C 1
ATOM 665 O O . VAL A 1 91 ? 18.081 5.742 -14.998 1.00 93.06 91 VAL A O 1
ATOM 668 N N . SER A 1 92 ? 16.344 6.152 -13.618 1.00 91.81 92 SER A N 1
ATOM 669 C CA . SER A 1 92 ? 16.221 7.577 -13.902 1.00 91.81 92 SER A CA 1
ATOM 670 C C . SER A 1 92 ? 15.838 8.319 -12.633 1.00 91.81 92 SER A C 1
ATOM 672 O O . SER A 1 92 ? 15.172 7.769 -11.759 1.00 91.81 92 SER A O 1
ATOM 674 N N . ASP A 1 93 ? 16.222 9.582 -12.536 1.00 90.44 93 ASP A N 1
ATOM 675 C CA . ASP A 1 93 ? 15.536 10.502 -11.641 1.00 90.44 93 ASP A CA 1
ATOM 676 C C . ASP A 1 93 ? 14.190 10.933 -12.250 1.00 90.44 93 ASP A C 1
ATOM 678 O O . ASP A 1 93 ? 13.921 10.721 -13.437 1.00 90.44 93 ASP A O 1
ATOM 682 N N . GLY A 1 94 ? 13.321 11.508 -11.423 1.00 88.56 94 GLY A N 1
ATOM 683 C CA . GLY A 1 94 ? 12.023 12.020 -11.840 1.00 88.56 94 GLY A CA 1
ATOM 684 C C . GLY A 1 94 ? 11.331 12.805 -10.721 1.00 88.56 94 GLY A C 1
ATOM 685 O O . GLY A 1 94 ? 11.927 13.078 -9.675 1.00 88.56 94 GLY A O 1
ATOM 686 N N . PRO A 1 95 ? 10.056 13.183 -10.906 1.00 87.38 95 PRO A N 1
ATOM 687 C CA . PRO A 1 95 ? 9.318 13.957 -9.916 1.00 87.38 95 PRO A CA 1
ATOM 688 C C . PRO A 1 95 ? 9.226 13.233 -8.567 1.00 87.38 95 PRO A C 1
ATOM 690 O O . PRO A 1 95 ? 8.595 12.182 -8.461 1.00 87.38 95 PRO A O 1
ATOM 693 N N . GLY A 1 96 ? 9.812 13.812 -7.520 1.00 85.44 96 GLY A N 1
ATOM 694 C CA . GLY A 1 96 ? 9.726 13.291 -6.152 1.00 85.44 96 GLY A CA 1
ATOM 695 C C . GLY A 1 96 ? 10.656 12.119 -5.816 1.00 85.44 96 GLY A C 1
ATOM 696 O O . GLY A 1 96 ? 10.473 11.524 -4.758 1.00 85.44 96 GLY A O 1
ATOM 697 N N . GLY A 1 97 ? 11.632 11.779 -6.667 1.00 91.88 97 GLY A N 1
ATOM 698 C CA . GLY A 1 97 ? 12.626 10.757 -6.330 1.00 91.88 97 GLY A CA 1
ATOM 699 C C . GLY A 1 97 ? 13.345 10.145 -7.529 1.00 91.88 97 GLY A C 1
ATOM 700 O O . GLY A 1 97 ? 13.345 10.686 -8.635 1.00 91.88 97 GLY A O 1
ATOM 701 N N . ALA A 1 98 ? 13.964 8.995 -7.288 1.00 94.94 98 ALA A N 1
ATOM 702 C CA . ALA A 1 98 ? 14.544 8.138 -8.305 1.00 94.94 98 ALA A CA 1
ATOM 703 C C . ALA A 1 98 ? 13.630 6.941 -8.585 1.00 94.94 98 ALA A C 1
ATOM 705 O O . ALA A 1 98 ? 12.884 6.480 -7.721 1.00 94.94 98 ALA A O 1
ATOM 706 N N . TYR A 1 99 ? 13.718 6.433 -9.805 1.00 96.56 99 TYR A N 1
ATOM 707 C CA . TYR A 1 99 ? 12.876 5.372 -10.319 1.00 96.56 99 TYR A CA 1
ATOM 708 C C . TYR A 1 99 ? 13.714 4.324 -11.032 1.00 96.56 99 TYR A C 1
ATOM 710 O O . TYR A 1 99 ? 14.680 4.653 -11.725 1.00 96.56 99 TYR A O 1
ATOM 718 N N . ALA A 1 100 ? 13.319 3.062 -10.898 1.00 95.44 100 ALA A N 1
ATOM 719 C CA . ALA A 1 100 ? 13.907 1.967 -11.655 1.00 95.44 100 ALA A CA 1
ATOM 720 C C . ALA A 1 100 ? 12.821 1.135 -12.329 1.00 95.44 100 ALA A C 1
ATOM 722 O O . ALA A 1 100 ? 11.773 0.878 -11.736 1.00 95.44 100 ALA A O 1
ATOM 723 N N . LEU A 1 101 ? 13.104 0.693 -13.553 1.00 95.50 101 LEU A N 1
ATOM 724 C CA . LEU A 1 101 ? 12.337 -0.327 -14.263 1.00 95.50 101 LEU A CA 1
ATOM 725 C C . LEU A 1 101 ? 13.250 -1.524 -14.494 1.00 95.50 101 LEU A C 1
ATOM 727 O O . LEU A 1 101 ? 14.333 -1.376 -15.062 1.00 95.50 101 LEU A O 1
ATOM 731 N N . ILE A 1 102 ? 12.817 -2.699 -14.053 1.00 93.44 102 ILE A N 1
ATOM 732 C CA . ILE A 1 102 ? 13.618 -3.923 -14.065 1.00 93.44 102 ILE A CA 1
ATOM 733 C C . ILE A 1 102 ? 12.902 -4.969 -14.910 1.00 93.44 102 ILE A C 1
ATOM 735 O O . ILE A 1 102 ? 11.732 -5.266 -14.668 1.00 93.44 102 ILE A O 1
ATOM 739 N N . ALA A 1 103 ? 13.616 -5.533 -15.881 1.00 93.12 103 ALA A N 1
ATOM 740 C CA . ALA A 1 103 ? 13.176 -6.680 -16.660 1.00 93.12 103 ALA A CA 1
ATOM 741 C C . ALA A 1 103 ? 13.688 -7.966 -15.999 1.00 93.12 103 ALA A C 1
ATOM 743 O O . ALA A 1 103 ? 14.894 -8.194 -15.892 1.00 93.12 103 ALA A O 1
ATOM 744 N N . LEU A 1 104 ? 12.761 -8.812 -15.565 1.00 91.12 104 LEU A N 1
ATOM 745 C CA . LEU A 1 104 ? 13.034 -10.081 -14.901 1.00 91.12 104 LEU A CA 1
ATOM 746 C C . LEU A 1 104 ? 12.934 -11.214 -15.925 1.00 91.12 104 LEU A C 1
ATOM 748 O O . LEU A 1 104 ? 11.952 -11.331 -16.658 1.00 91.12 104 LEU A O 1
ATOM 752 N N . ASP A 1 105 ? 13.955 -12.058 -15.981 1.00 87.94 105 ASP A N 1
ATOM 753 C CA . ASP A 1 105 ? 14.039 -13.242 -16.847 1.00 87.94 105 ASP A CA 1
ATOM 754 C C . ASP A 1 105 ? 13.252 -14.445 -16.302 1.00 87.94 105 ASP A C 1
ATOM 756 O O . ASP A 1 105 ? 12.890 -15.351 -17.051 1.00 87.94 105 ASP A O 1
ATOM 760 N N . ARG A 1 106 ? 12.934 -14.430 -15.006 1.00 84.62 106 ARG A N 1
ATOM 761 C CA . ARG A 1 106 ? 12.165 -15.466 -14.315 1.00 84.62 106 ARG A CA 1
ATOM 762 C C . ARG A 1 106 ? 11.100 -14.869 -13.392 1.00 84.62 106 ARG A C 1
ATOM 764 O O . ARG A 1 106 ? 11.281 -13.762 -12.875 1.00 84.62 106 ARG A O 1
ATOM 771 N N . PRO A 1 107 ? 10.017 -15.613 -13.111 1.00 79.31 107 PRO A N 1
ATOM 772 C CA . PRO A 1 107 ? 9.102 -15.269 -12.031 1.00 79.31 107 PRO A CA 1
ATOM 773 C C . PRO A 1 107 ? 9.878 -15.125 -10.717 1.00 79.31 107 PRO A C 1
ATOM 775 O O . PRO A 1 107 ? 10.685 -15.987 -10.371 1.00 79.31 107 PRO A O 1
ATOM 778 N N . THR A 1 108 ? 9.654 -14.021 -10.014 1.00 85.88 108 THR A N 1
ATOM 779 C CA . THR A 1 108 ? 10.311 -13.684 -8.743 1.00 85.88 108 THR A CA 1
ATOM 780 C C . THR A 1 108 ? 9.238 -13.156 -7.800 1.00 85.88 108 THR A C 1
ATOM 782 O O . THR A 1 108 ? 8.332 -12.464 -8.260 1.00 85.88 108 THR A O 1
ATOM 785 N N . HIS A 1 109 ? 9.309 -13.461 -6.506 1.00 85.81 109 HIS A N 1
ATOM 786 C CA . HIS A 1 109 ? 8.432 -12.809 -5.532 1.00 85.81 109 HIS A CA 1
ATOM 787 C C . HIS A 1 109 ? 8.928 -11.390 -5.245 1.00 85.81 109 HIS A C 1
ATOM 789 O O . HIS A 1 109 ? 10.126 -11.147 -5.124 1.00 85.81 109 HIS A O 1
ATOM 795 N N . ILE A 1 110 ? 8.009 -10.438 -5.097 1.00 84.12 110 ILE A N 1
ATOM 796 C CA . ILE A 1 110 ? 8.360 -9.024 -4.913 1.00 84.12 110 ILE A CA 1
ATOM 797 C C . ILE A 1 110 ? 9.214 -8.776 -3.651 1.00 84.12 110 ILE A C 1
ATOM 799 O O . ILE A 1 110 ? 10.132 -7.961 -3.681 1.00 84.12 110 ILE A O 1
ATOM 803 N N . ALA A 1 111 ? 8.994 -9.546 -2.579 1.00 81.56 111 ALA A N 1
ATOM 804 C CA . ALA A 1 111 ? 9.801 -9.488 -1.358 1.00 81.56 111 ALA A CA 1
ATOM 805 C C . ALA A 1 111 ? 11.246 -9.980 -1.579 1.00 81.56 111 ALA A C 1
ATOM 807 O O . ALA A 1 111 ? 12.196 -9.375 -1.087 1.00 81.56 111 ALA A O 1
ATOM 808 N N . GLU A 1 112 ? 11.427 -11.042 -2.370 1.00 85.12 112 GLU A N 1
ATOM 809 C CA . GLU A 1 112 ? 12.753 -11.536 -2.761 1.00 85.12 112 GLU A CA 1
ATOM 810 C C . GLU A 1 112 ? 13.489 -10.498 -3.617 1.00 85.12 112 GLU A C 1
ATOM 812 O O . GLU A 1 112 ? 14.688 -10.273 -3.447 1.00 85.12 112 GLU A O 1
ATOM 817 N N . LEU A 1 113 ? 12.762 -9.824 -4.513 1.00 88.50 113 LEU A N 1
ATOM 818 C CA . LEU A 1 113 ? 13.312 -8.738 -5.314 1.00 88.50 113 LEU A CA 1
ATOM 819 C C . LEU A 1 113 ? 13.780 -7.572 -4.431 1.00 88.50 113 LEU A C 1
ATOM 821 O O . LEU A 1 113 ? 14.908 -7.118 -4.604 1.00 88.50 113 LEU A O 1
ATOM 825 N N . ALA A 1 114 ? 12.971 -7.125 -3.464 1.00 88.12 114 ALA A N 1
ATOM 826 C CA . ALA A 1 114 ? 13.359 -6.065 -2.527 1.00 88.12 114 ALA A CA 1
ATOM 827 C C . ALA A 1 114 ? 14.657 -6.408 -1.769 1.00 88.12 114 ALA A C 1
ATOM 829 O O . ALA A 1 114 ? 15.569 -5.582 -1.703 1.00 88.12 114 ALA A O 1
ATOM 830 N N . ALA A 1 115 ? 14.783 -7.653 -1.294 1.00 86.94 115 ALA A N 1
ATOM 831 C CA . ALA A 1 115 ? 15.992 -8.134 -0.628 1.00 86.94 115 ALA A CA 1
ATOM 832 C C . ALA A 1 115 ? 17.219 -8.138 -1.561 1.00 86.94 115 ALA A C 1
ATOM 834 O O . ALA A 1 115 ? 18.285 -7.653 -1.184 1.00 86.94 115 ALA A O 1
ATOM 835 N N . ARG A 1 116 ? 17.074 -8.625 -2.802 1.00 87.69 116 ARG A N 1
ATOM 836 C CA . ARG A 1 116 ? 18.154 -8.628 -3.813 1.00 87.69 116 ARG A CA 1
ATOM 837 C C . ARG A 1 116 ? 18.613 -7.224 -4.208 1.00 87.69 116 ARG A C 1
ATOM 839 O O . ARG A 1 116 ? 19.771 -7.042 -4.570 1.00 87.69 116 ARG A O 1
ATOM 846 N N . LEU A 1 117 ? 17.713 -6.247 -4.142 1.00 87.69 117 LEU A N 1
ATOM 847 C CA . LEU A 1 117 ? 18.010 -4.839 -4.402 1.00 87.69 117 LEU A CA 1
ATOM 848 C C . LEU A 1 117 ? 18.698 -4.143 -3.221 1.00 87.69 117 LEU A C 1
ATOM 850 O O . LEU A 1 117 ? 19.089 -2.987 -3.361 1.00 87.69 117 LEU A O 1
ATOM 854 N N . GLY A 1 118 ? 18.834 -4.817 -2.072 1.00 87.81 118 GLY A N 1
ATOM 855 C CA . GLY A 1 118 ? 19.383 -4.225 -0.853 1.00 87.81 118 GLY A CA 1
ATOM 856 C C . GLY A 1 118 ? 18.487 -3.134 -0.264 1.00 87.81 118 GLY A C 1
ATOM 857 O O . GLY A 1 118 ? 18.983 -2.247 0.429 1.00 87.81 118 GLY A O 1
ATOM 858 N N . LEU A 1 119 ? 17.185 -3.163 -0.566 1.00 88.06 119 LEU A N 1
ATOM 859 C CA . LEU A 1 119 ? 16.237 -2.196 -0.030 1.00 88.06 119 LEU A CA 1
ATOM 860 C C . LEU A 1 119 ? 15.850 -2.595 1.404 1.00 88.06 119 LEU A C 1
ATOM 862 O O . LEU A 1 119 ? 15.502 -3.754 1.642 1.00 88.06 119 LEU A O 1
ATOM 866 N N . PRO A 1 120 ? 15.918 -1.668 2.372 1.00 85.44 120 PRO A N 1
ATOM 867 C CA . PRO A 1 120 ? 15.627 -1.972 3.766 1.00 85.44 120 PRO A CA 1
ATOM 868 C C . PRO A 1 120 ? 14.133 -2.243 3.968 1.00 85.44 120 PRO A C 1
ATOM 870 O O . PRO A 1 120 ? 13.284 -1.480 3.519 1.00 85.44 120 PRO A O 1
ATOM 873 N N . THR A 1 121 ? 13.800 -3.328 4.663 1.00 83.56 121 THR A N 1
ATOM 874 C CA . THR A 1 121 ? 12.408 -3.757 4.904 1.00 83.56 121 THR A CA 1
ATOM 875 C C . THR A 1 121 ? 11.975 -3.594 6.361 1.00 83.56 121 THR A C 1
ATOM 877 O O . THR A 1 121 ? 10.875 -4.004 6.726 1.00 83.56 121 THR A O 1
ATOM 880 N N . ALA A 1 122 ? 12.834 -3.038 7.219 1.00 82.62 122 ALA A N 1
ATOM 881 C CA . ALA A 1 122 ? 12.525 -2.850 8.631 1.00 82.62 122 ALA A CA 1
ATOM 882 C C . ALA A 1 122 ? 11.401 -1.816 8.815 1.00 82.62 122 ALA A C 1
ATOM 884 O O . ALA A 1 122 ? 11.351 -0.810 8.111 1.00 82.62 122 ALA A O 1
ATOM 885 N N . ALA A 1 123 ? 10.507 -2.057 9.774 1.00 79.25 123 ALA A N 1
ATOM 886 C CA . ALA A 1 123 ? 9.512 -1.075 10.202 1.00 79.25 123 ALA A CA 1
ATOM 887 C C . ALA A 1 123 ? 10.111 -0.060 11.190 1.00 79.25 123 ALA A C 1
ATOM 889 O O . ALA A 1 123 ? 11.184 -0.291 11.755 1.00 79.25 123 ALA A O 1
ATOM 890 N N . GLY A 1 124 ? 9.409 1.053 11.420 1.00 72.56 124 GLY A N 1
ATOM 891 C CA . GLY A 1 124 ? 9.812 2.071 12.402 1.00 72.56 124 GLY A CA 1
ATOM 892 C C . GLY A 1 124 ? 10.746 3.159 11.872 1.00 72.56 124 GLY A C 1
ATOM 893 O O . GLY A 1 124 ? 11.213 3.980 12.657 1.00 72.56 124 GLY A O 1
ATOM 894 N N . HIS A 1 125 ? 11.004 3.173 10.564 1.00 85.12 125 HIS A N 1
ATOM 895 C CA . HIS A 1 125 ?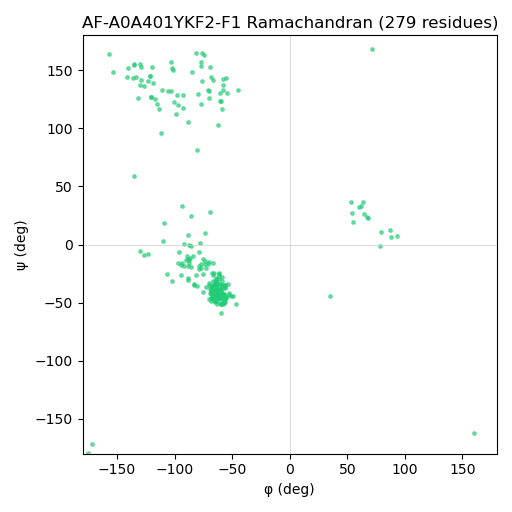 11.721 4.241 9.870 1.00 85.12 125 HIS A CA 1
ATOM 896 C C . HIS A 1 125 ? 10.813 4.854 8.804 1.00 85.12 125 HIS A C 1
ATOM 898 O O . HIS A 1 125 ? 9.916 4.182 8.291 1.00 85.12 125 HIS A O 1
ATOM 904 N N . GLU A 1 126 ? 11.039 6.129 8.475 1.00 90.00 126 GLU A N 1
ATOM 905 C CA . GLU A 1 126 ? 10.262 6.802 7.433 1.00 90.00 126 GLU A CA 1
ATOM 906 C C . GLU A 1 126 ? 10.402 6.035 6.104 1.00 90.00 126 GLU A C 1
ATOM 908 O O . GLU 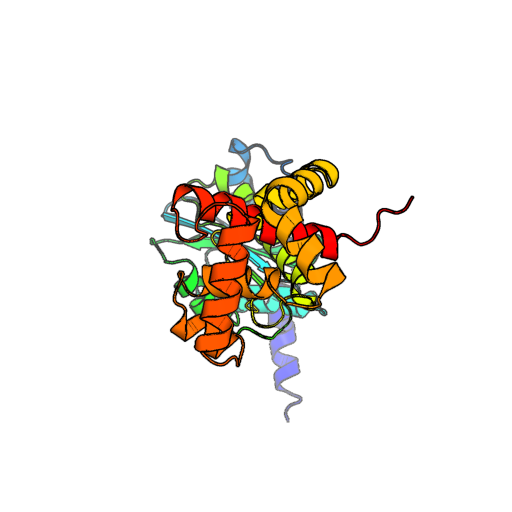A 1 126 ? 11.527 5.713 5.719 1.00 90.00 126 GLU A O 1
ATOM 913 N N . PRO A 1 127 ? 9.305 5.754 5.379 1.00 94.31 127 PRO A N 1
ATOM 914 C CA . PRO A 1 127 ? 9.363 5.000 4.132 1.00 94.31 127 PRO A CA 1
ATOM 915 C C . PRO A 1 127 ? 10.239 5.695 3.095 1.00 94.31 127 PRO A C 1
ATOM 917 O O . PRO A 1 127 ? 9.988 6.842 2.716 1.00 94.31 127 PRO A O 1
ATOM 920 N N . THR A 1 128 ? 11.250 4.988 2.598 1.00 95.12 128 THR A N 1
ATOM 921 C CA . THR A 1 128 ? 12.169 5.509 1.583 1.00 95.12 128 THR A CA 1
ATOM 922 C C . THR A 1 128 ? 11.920 4.894 0.215 1.00 95.12 128 THR A C 1
ATOM 924 O O . THR A 1 128 ? 12.194 5.551 -0.789 1.00 95.12 128 THR A O 1
ATOM 927 N N . ALA A 1 129 ? 11.348 3.688 0.139 1.00 96.19 129 ALA A N 1
ATOM 928 C CA . ALA A 1 129 ? 11.135 2.983 -1.120 1.00 96.19 129 ALA A CA 1
ATOM 929 C C . ALA A 1 129 ? 9.744 2.352 -1.234 1.00 96.19 129 ALA A C 1
ATOM 931 O O . ALA A 1 129 ? 9.104 2.002 -0.245 1.00 96.19 129 ALA A O 1
ATOM 932 N N . ALA A 1 130 ? 9.301 2.151 -2.471 1.00 96.88 130 ALA A N 1
ATOM 933 C CA . ALA A 1 130 ? 8.148 1.322 -2.773 1.00 96.88 130 ALA A CA 1
ATOM 934 C C . ALA A 1 130 ? 8.368 0.503 -4.042 1.00 96.88 130 ALA A C 1
ATOM 936 O O . ALA A 1 130 ? 8.953 0.997 -5.012 1.00 96.88 130 ALA A O 1
ATOM 937 N N . LEU A 1 131 ? 7.852 -0.725 -4.050 1.00 96.69 131 LEU A N 1
ATOM 938 C CA . LEU A 1 131 ? 7.815 -1.574 -5.237 1.00 96.69 131 LEU A CA 1
ATOM 939 C C . LEU A 1 131 ? 6.390 -1.642 -5.784 1.00 96.69 131 LEU A C 1
ATOM 941 O O . LEU A 1 131 ? 5.437 -1.888 -5.047 1.00 96.69 131 LEU A O 1
ATOM 945 N N . GLY A 1 132 ? 6.261 -1.438 -7.091 1.00 96.38 132 GLY A N 1
ATOM 946 C CA . GLY A 1 132 ? 5.015 -1.622 -7.821 1.00 96.38 132 GLY A CA 1
ATOM 947 C C . GLY A 1 132 ? 4.682 -3.102 -8.035 1.00 96.38 132 GLY A C 1
ATOM 948 O O . GLY A 1 132 ? 5.579 -3.945 -7.950 1.00 96.38 132 GLY A O 1
ATOM 949 N N . PRO A 1 133 ? 3.423 -3.432 -8.380 1.00 94.94 133 PRO A N 1
ATOM 950 C CA . PRO A 1 133 ? 3.024 -4.794 -8.713 1.00 94.94 133 PRO A CA 1
ATOM 951 C C . PRO A 1 133 ? 3.886 -5.355 -9.840 1.00 94.94 133 PRO A C 1
ATOM 953 O O . PRO A 1 133 ? 4.229 -4.644 -10.794 1.00 94.94 133 PRO A O 1
ATOM 956 N N . LEU A 1 134 ? 4.193 -6.647 -9.767 1.00 94.06 134 LEU A N 1
ATOM 957 C CA . LEU A 1 134 ? 4.870 -7.336 -10.858 1.00 94.06 134 LEU A CA 1
ATOM 958 C C . LEU A 1 134 ? 3.915 -7.483 -12.040 1.00 94.06 134 LEU A C 1
ATOM 960 O O . LEU A 1 134 ? 2.818 -8.026 -11.909 1.00 94.06 134 LEU A O 1
ATOM 964 N N . VAL A 1 135 ? 4.340 -7.024 -13.214 1.00 94.44 135 VAL A N 1
ATOM 965 C CA . VAL A 1 135 ? 3.518 -7.079 -14.428 1.00 94.44 135 VAL A CA 1
ATOM 966 C C . VAL A 1 135 ? 4.193 -7.931 -15.490 1.00 94.44 135 VAL A C 1
ATOM 968 O O . VAL A 1 135 ? 5.400 -7.868 -15.672 1.00 94.44 135 VAL A O 1
ATOM 971 N N . ARG A 1 136 ? 3.425 -8.760 -16.198 1.00 93.31 136 ARG A N 1
ATOM 972 C CA . ARG A 1 136 ? 3.962 -9.621 -17.271 1.00 93.31 136 ARG A CA 1
ATOM 973 C C . ARG A 1 136 ? 3.972 -8.926 -18.628 1.00 93.31 136 ARG A C 1
ATOM 975 O O . ARG A 1 136 ? 4.817 -9.211 -19.465 1.00 93.31 136 ARG A O 1
ATOM 982 N N . ASP A 1 137 ? 3.043 -7.998 -18.820 1.00 93.25 137 ASP A N 1
ATOM 983 C CA . ASP A 1 137 ? 2.917 -7.213 -20.039 1.00 93.25 137 ASP A CA 1
ATOM 984 C C . ASP A 1 137 ? 3.700 -5.899 -19.916 1.00 93.25 137 ASP A C 1
ATOM 986 O O . ASP A 1 137 ? 3.515 -5.133 -18.967 1.00 93.25 137 ASP A O 1
ATOM 990 N N . VAL A 1 138 ? 4.551 -5.625 -20.905 1.00 93.56 138 VAL A N 1
ATOM 991 C CA . VAL A 1 138 ? 5.335 -4.389 -21.005 1.00 93.56 138 VAL A CA 1
ATOM 992 C C . VAL A 1 138 ? 4.441 -3.142 -21.055 1.00 93.5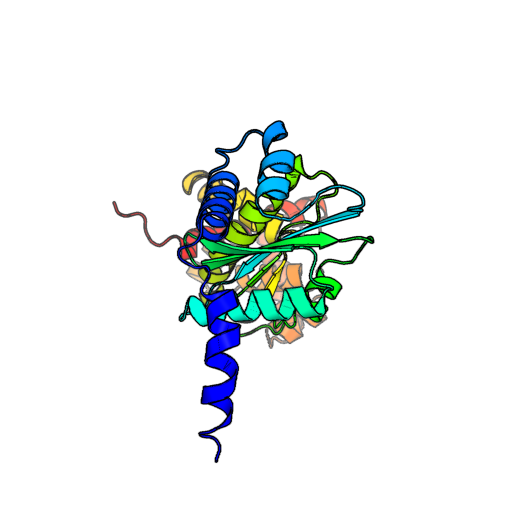6 138 VAL A C 1
ATOM 994 O O . VAL A 1 138 ? 4.791 -2.106 -20.492 1.00 93.56 138 VAL A O 1
ATOM 997 N N . ALA A 1 139 ? 3.238 -3.253 -21.628 1.00 93.06 139 ALA A N 1
ATOM 998 C CA . ALA A 1 139 ? 2.240 -2.183 -21.652 1.00 93.06 139 ALA A CA 1
ATOM 999 C C . ALA A 1 139 ? 1.785 -1.751 -20.243 1.00 93.06 139 ALA A C 1
ATOM 1001 O O . ALA A 1 139 ? 1.342 -0.621 -20.039 1.00 93.06 139 ALA A O 1
ATOM 1002 N N . ARG A 1 140 ? 1.913 -2.636 -19.245 1.00 95.00 140 ARG A N 1
ATOM 1003 C CA . ARG A 1 140 ? 1.501 -2.403 -17.851 1.00 95.00 140 ARG A CA 1
ATOM 1004 C C . ARG A 1 140 ? 2.630 -1.844 -16.978 1.00 95.00 140 ARG A C 1
ATOM 1006 O O . ARG A 1 140 ? 2.402 -1.575 -15.800 1.00 95.00 140 ARG A O 1
ATOM 1013 N N . VAL A 1 141 ? 3.827 -1.620 -17.524 1.00 95.38 141 VAL A N 1
ATOM 1014 C CA . VAL A 1 141 ? 4.971 -1.081 -16.764 1.00 95.38 141 VAL A CA 1
ATOM 1015 C C . VAL A 1 141 ? 4.662 0.301 -16.182 1.00 95.38 141 VAL A C 1
ATOM 1017 O O . VAL A 1 141 ? 4.980 0.560 -15.024 1.00 95.38 141 VAL A O 1
ATOM 1020 N N . GLY A 1 142 ? 3.949 1.156 -16.924 1.00 96.00 142 GLY A N 1
ATOM 1021 C CA . GLY A 1 142 ? 3.501 2.457 -16.414 1.00 96.00 142 GLY A CA 1
ATOM 1022 C C . GLY A 1 142 ? 2.522 2.351 -15.241 1.00 96.00 142 GLY A C 1
ATOM 1023 O O . GLY A 1 142 ? 2.545 3.189 -14.342 1.00 96.00 142 GLY A O 1
ATOM 1024 N N . HIS A 1 143 ? 1.693 1.303 -15.199 1.00 95.19 143 HIS A N 1
ATOM 1025 C CA . HIS A 1 143 ? 0.830 1.028 -14.047 1.00 95.19 143 HIS A CA 1
ATOM 1026 C C . HIS A 1 143 ? 1.655 0.630 -12.816 1.00 95.19 143 HIS A C 1
ATOM 1028 O O . HIS A 1 143 ? 1.425 1.173 -11.739 1.00 95.19 143 HIS A O 1
ATOM 1034 N N . SER A 1 144 ? 2.644 -0.257 -12.979 1.00 96.25 144 SER A N 1
ATOM 1035 C CA . SER A 1 144 ? 3.550 -0.652 -11.891 1.00 96.25 144 SER A CA 1
ATOM 1036 C C . SER A 1 144 ? 4.343 0.543 -11.343 1.00 96.25 144 SER A C 1
ATOM 1038 O O . SER A 1 144 ? 4.436 0.739 -10.133 1.00 96.25 144 SER A O 1
ATOM 1040 N N . LEU A 1 145 ? 4.844 1.412 -12.226 1.00 97.19 145 LEU A N 1
ATOM 1041 C CA . LEU A 1 145 ? 5.621 2.590 -11.838 1.00 97.19 145 LEU A CA 1
ATOM 1042 C C . LEU A 1 145 ? 4.791 3.634 -11.080 1.00 97.19 145 LEU A C 1
ATOM 1044 O O . LEU A 1 145 ? 5.220 4.114 -10.029 1.00 97.19 145 LEU A O 1
ATOM 1048 N N . ARG A 1 146 ? 3.589 3.961 -11.577 1.00 96.56 146 ARG A N 1
ATOM 1049 C CA . ARG A 1 146 ? 2.658 4.854 -10.866 1.00 96.56 146 ARG A CA 1
ATOM 1050 C C . ARG A 1 146 ? 2.273 4.275 -9.514 1.00 96.56 146 ARG A C 1
ATOM 1052 O O . ARG A 1 146 ? 2.317 4.984 -8.517 1.00 96.56 146 ARG A O 1
ATOM 1059 N N . ALA A 1 147 ? 2.000 2.974 -9.471 1.00 96.88 147 ALA A N 1
ATOM 1060 C CA . ALA A 1 147 ? 1.702 2.270 -8.240 1.00 96.88 147 ALA A CA 1
ATOM 1061 C C . ALA A 1 147 ? 2.808 2.395 -7.190 1.00 96.88 147 ALA A C 1
ATOM 1063 O O . ALA A 1 147 ? 2.516 2.781 -6.064 1.00 96.88 147 ALA A O 1
ATOM 1064 N N . ALA A 1 148 ? 4.066 2.161 -7.572 1.00 97.38 148 ALA A N 1
ATOM 1065 C CA . ALA A 1 148 ? 5.210 2.361 -6.687 1.00 97.38 148 ALA A CA 1
ATOM 1066 C C . ALA A 1 148 ? 5.272 3.806 -6.156 1.00 97.38 148 ALA A C 1
ATOM 1068 O O . ALA A 1 148 ? 5.347 4.029 -4.949 1.00 97.38 148 ALA A O 1
ATOM 1069 N N . ARG A 1 149 ? 5.189 4.804 -7.048 1.00 97.06 149 ARG A N 1
ATOM 1070 C CA . ARG A 1 149 ? 5.234 6.226 -6.664 1.00 97.06 149 ARG A CA 1
ATOM 1071 C C . ARG A 1 149 ? 4.124 6.587 -5.679 1.00 97.06 149 ARG A C 1
ATOM 1073 O O . ARG A 1 149 ? 4.389 7.228 -4.663 1.00 97.06 149 ARG A O 1
ATOM 1080 N N . ASP A 1 150 ? 2.891 6.229 -6.017 1.00 96.12 150 ASP A N 1
ATOM 1081 C CA . ASP A 1 150 ? 1.709 6.625 -5.258 1.00 96.12 150 ASP A CA 1
ATOM 1082 C C . ASP A 1 150 ? 1.701 5.927 -3.895 1.00 96.12 150 ASP A C 1
ATOM 1084 O O . ASP A 1 150 ? 1.467 6.587 -2.886 1.00 96.12 150 ASP A O 1
ATOM 1088 N N . THR A 1 151 ? 2.088 4.644 -3.838 1.00 97.25 151 THR A N 1
ATOM 1089 C CA . THR A 1 151 ? 2.305 3.924 -2.575 1.00 97.25 151 THR A CA 1
ATOM 1090 C C . THR A 1 151 ? 3.362 4.611 -1.711 1.00 97.25 151 THR A C 1
ATOM 1092 O O . THR A 1 151 ? 3.106 4.837 -0.535 1.00 97.25 151 THR A O 1
ATOM 1095 N N . LEU A 1 152 ? 4.527 4.983 -2.261 1.00 96.62 152 LEU A N 1
ATOM 1096 C CA . LEU A 1 152 ? 5.583 5.636 -1.474 1.00 96.62 152 LEU A CA 1
ATOM 1097 C C . LEU A 1 152 ? 5.106 6.965 -0.877 1.00 96.62 152 LEU A C 1
ATOM 1099 O O . LEU A 1 152 ? 5.334 7.243 0.300 1.00 96.62 152 LEU A O 1
ATOM 1103 N N . ARG A 1 153 ? 4.427 7.790 -1.682 1.00 94.88 153 ARG A N 1
ATOM 1104 C CA . ARG A 1 153 ? 3.870 9.070 -1.219 1.00 94.88 153 ARG A CA 1
ATOM 1105 C C . ARG A 1 153 ? 2.852 8.860 -0.106 1.00 94.88 153 ARG A C 1
ATOM 1107 O O . ARG A 1 153 ? 2.908 9.554 0.907 1.00 94.88 153 ARG A O 1
ATOM 1114 N N . LEU A 1 154 ? 1.960 7.894 -0.290 1.00 95.31 154 LEU A N 1
ATOM 1115 C CA . LEU A 1 154 ? 0.914 7.578 0.670 1.00 95.31 154 LEU A CA 1
ATOM 1116 C C . LEU A 1 154 ? 1.489 7.038 1.980 1.00 95.31 154 LEU A C 1
ATOM 1118 O O . LEU A 1 154 ? 1.135 7.524 3.051 1.00 95.31 154 LEU A O 1
ATOM 1122 N N . ALA A 1 155 ? 2.445 6.113 1.893 1.00 95.06 155 ALA A N 1
ATOM 1123 C CA . ALA A 1 155 ? 3.123 5.535 3.043 1.00 95.06 155 ALA A CA 1
ATOM 1124 C C . ALA A 1 155 ? 3.854 6.594 3.870 1.00 95.06 155 ALA A C 1
ATOM 1126 O O . ALA A 1 155 ? 3.703 6.625 5.089 1.00 95.06 155 ALA A O 1
ATOM 1127 N N . ARG A 1 156 ? 4.574 7.520 3.225 1.00 93.94 156 ARG A N 1
ATOM 1128 C CA . ARG A 1 156 ? 5.219 8.647 3.920 1.00 93.94 156 ARG A CA 1
ATOM 1129 C C . ARG A 1 156 ? 4.217 9.589 4.580 1.00 93.94 156 ARG A C 1
ATOM 1131 O O . ARG A 1 156 ? 4.503 10.119 5.647 1.00 93.94 156 ARG A O 1
ATOM 1138 N N . ARG A 1 157 ? 3.045 9.788 3.970 1.00 93.00 157 ARG A N 1
ATOM 1139 C CA . ARG A 1 157 ? 1.994 10.648 4.528 1.00 93.00 157 ARG A CA 1
ATOM 1140 C C . ARG A 1 157 ? 1.303 10.014 5.740 1.00 93.00 157 ARG A C 1
ATOM 1142 O O . ARG A 1 157 ? 0.981 10.721 6.687 1.00 93.00 157 ARG A O 1
ATOM 1149 N N . VAL A 1 158 ? 1.116 8.694 5.726 1.00 92.25 158 VAL A N 1
ATOM 1150 C CA . VAL A 1 158 ? 0.511 7.921 6.827 1.00 92.25 158 VAL A CA 1
ATOM 1151 C C . VAL A 1 158 ? 1.517 7.604 7.942 1.00 92.25 158 VAL A C 1
ATOM 1153 O O . VAL A 1 158 ? 1.134 7.466 9.102 1.00 92.25 158 VAL A O 1
ATOM 1156 N N . TYR A 1 159 ? 2.813 7.542 7.634 1.00 92.44 159 TYR A N 1
ATOM 1157 C CA . TYR A 1 159 ? 3.863 7.181 8.589 1.00 92.44 159 TYR A CA 1
ATOM 1158 C C . TYR A 1 159 ? 3.823 7.935 9.937 1.00 92.44 159 TYR A C 1
ATOM 1160 O O . TYR A 1 159 ? 3.919 7.260 10.962 1.00 92.44 159 TYR A O 1
ATOM 1168 N N . PRO A 1 160 ? 3.620 9.272 10.008 1.00 91.06 160 PRO A N 1
ATOM 1169 C CA . PRO A 1 160 ? 3.611 9.997 11.283 1.00 91.06 160 PRO A CA 1
ATOM 1170 C C . PRO A 1 160 ? 2.554 9.514 12.283 1.00 91.06 160 PRO A C 1
ATOM 1172 O O . PRO A 1 160 ? 2.766 9.631 13.488 1.00 91.06 160 PRO A O 1
ATOM 1175 N N . ILE A 1 161 ? 1.436 8.961 11.800 1.00 89.06 161 ILE A N 1
ATOM 1176 C CA . ILE A 1 161 ? 0.360 8.426 12.648 1.00 89.06 161 ILE A CA 1
ATOM 1177 C C . ILE A 1 161 ? 0.460 6.905 12.850 1.00 89.06 161 ILE A C 1
ATOM 1179 O O . ILE A 1 161 ? -0.140 6.376 13.781 1.00 89.06 161 ILE A O 1
ATOM 1183 N N . ARG A 1 162 ? 1.245 6.193 12.025 1.00 84.31 162 ARG A N 1
ATOM 1184 C CA . ARG A 1 162 ? 1.465 4.735 12.121 1.00 84.31 162 ARG A CA 1
ATOM 1185 C C . ARG A 1 162 ? 2.942 4.331 11.958 1.00 84.31 162 ARG A C 1
ATOM 1187 O O . ARG A 1 162 ? 3.257 3.503 11.102 1.00 84.31 162 ARG A O 1
ATOM 1194 N N . PRO A 1 163 ? 3.872 4.816 12.796 1.00 80.81 163 PRO A N 1
ATOM 1195 C CA . PRO A 1 163 ? 5.304 4.602 12.570 1.00 80.81 163 PRO A CA 1
ATOM 1196 C C . PRO A 1 163 ? 5.725 3.126 12.654 1.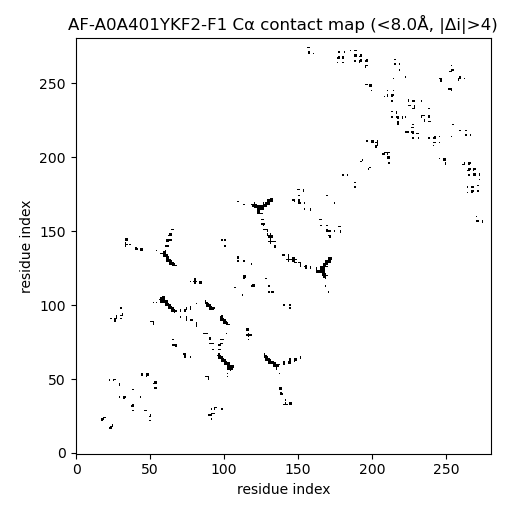00 80.81 163 PRO A C 1
ATOM 1198 O O . PRO A 1 163 ? 6.625 2.685 11.947 1.00 80.81 163 PRO A O 1
ATOM 1201 N N . THR A 1 164 ? 5.054 2.330 13.488 1.00 79.12 164 THR A N 1
ATOM 1202 C CA . THR A 1 164 ? 5.349 0.898 13.676 1.00 79.12 164 THR A CA 1
ATOM 1203 C C . THR A 1 164 ? 4.636 -0.012 12.675 1.00 79.12 164 THR A C 1
ATOM 1205 O O . THR A 1 164 ? 4.945 -1.200 12.608 1.00 79.12 164 THR A O 1
ATOM 1208 N N . GLY A 1 165 ? 3.674 0.523 11.916 1.00 78.50 165 GLY A N 1
ATOM 1209 C CA . GLY A 1 165 ? 2.872 -0.224 10.946 1.00 78.50 165 GLY A CA 1
ATOM 1210 C C . GLY A 1 165 ? 3.382 -0.130 9.511 1.00 78.50 165 GLY A C 1
ATOM 1211 O O . GLY A 1 165 ? 2.845 -0.807 8.640 1.00 78.50 165 GLY A O 1
ATOM 1212 N N . VAL A 1 166 ? 4.399 0.697 9.256 1.00 85.75 166 VAL A N 1
ATOM 1213 C CA . VAL A 1 166 ? 4.908 0.958 7.910 1.00 85.75 166 VAL A CA 1
ATOM 1214 C C . VAL A 1 166 ? 6.379 0.559 7.822 1.00 85.75 166 VAL A C 1
ATOM 1216 O O . VAL A 1 166 ? 7.200 0.958 8.649 1.00 85.75 166 VAL A O 1
ATOM 1219 N N . ALA A 1 167 ? 6.697 -0.266 6.825 1.00 89.44 167 ALA A N 1
ATOM 1220 C CA . ALA A 1 167 ? 8.061 -0.664 6.500 1.00 89.44 167 ALA A CA 1
ATOM 1221 C C . ALA A 1 167 ? 8.804 0.453 5.754 1.00 89.44 167 ALA A C 1
ATOM 1223 O O . ALA A 1 167 ? 8.194 1.245 5.036 1.00 89.44 167 ALA A O 1
ATOM 1224 N N . GLU A 1 168 ? 10.132 0.480 5.861 1.00 91.69 168 GLU A N 1
ATOM 1225 C CA . GLU A 1 168 ? 10.955 1.437 5.116 1.00 91.69 168 GLU A CA 1
ATOM 1226 C C . GLU A 1 168 ? 10.834 1.231 3.590 1.00 91.69 168 GLU A C 1
ATOM 1228 O O . GLU A 1 168 ? 10.828 2.193 2.817 1.00 91.69 168 GLU A O 1
ATOM 1233 N N . THR A 1 169 ? 10.651 -0.023 3.165 1.00 94.56 169 THR A N 1
ATOM 1234 C CA . THR A 1 169 ? 10.248 -0.396 1.805 1.00 94.56 169 THR A CA 1
ATOM 1235 C C . THR A 1 169 ? 8.859 -1.011 1.828 1.00 94.56 169 THR A C 1
ATOM 1237 O O . THR A 1 169 ? 8.663 -2.085 2.396 1.00 94.56 169 THR A O 1
ATOM 1240 N N . VAL A 1 170 ? 7.903 -0.353 1.175 1.00 94.69 170 VAL A N 1
ATOM 1241 C CA . VAL A 1 170 ? 6.505 -0.800 1.095 1.00 94.69 170 VAL A CA 1
ATOM 1242 C C . VAL A 1 170 ? 6.186 -1.458 -0.247 1.00 94.69 170 VAL A C 1
ATOM 1244 O O . VAL A 1 170 ? 6.766 -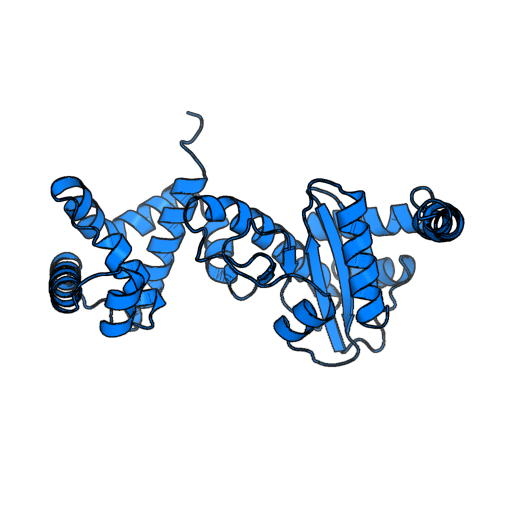1.137 -1.286 1.00 94.69 170 VAL A O 1
ATOM 1247 N N . LEU A 1 171 ? 5.241 -2.393 -0.240 1.00 94.50 171 LEU A N 1
ATOM 1248 C CA . LEU A 1 171 ? 4.782 -3.079 -1.443 1.00 94.50 171 LEU A CA 1
ATOM 1249 C C . LEU A 1 171 ? 3.438 -2.504 -1.875 1.00 94.50 171 LEU A C 1
ATOM 1251 O O . LEU A 1 171 ? 2.524 -2.356 -1.070 1.00 94.50 171 LEU A O 1
ATOM 1255 N N . ALA A 1 172 ? 3.307 -2.186 -3.158 1.00 95.00 172 ALA A N 1
ATOM 1256 C CA . ALA A 1 172 ? 2.089 -1.590 -3.685 1.00 95.00 172 ALA A CA 1
ATOM 1257 C C . ALA A 1 172 ? 0.862 -2.507 -3.585 1.00 95.00 172 ALA A C 1
ATOM 1259 O O . ALA A 1 172 ? -0.247 -1.989 -3.466 1.00 95.00 172 ALA A O 1
ATOM 1260 N N . ASP A 1 173 ? 1.064 -3.826 -3.621 1.00 92.25 173 ASP A N 1
ATOM 1261 C CA . ASP A 1 173 ? -0.001 -4.821 -3.453 1.00 92.25 173 ASP A CA 1
ATOM 1262 C C . ASP A 1 173 ? -0.556 -4.821 -2.019 1.00 92.25 173 ASP A C 1
ATOM 1264 O O . ASP A 1 173 ? -1.767 -4.912 -1.831 1.00 92.25 173 ASP A O 1
ATOM 1268 N N . ASP A 1 174 ? 0.307 -4.610 -1.020 1.00 92.38 174 ASP A N 1
ATOM 1269 C CA . ASP A 1 174 ? -0.092 -4.520 0.391 1.00 92.38 174 ASP A CA 1
ATOM 1270 C C . ASP A 1 174 ? -0.802 -3.193 0.717 1.00 92.38 174 ASP A C 1
ATOM 1272 O O . ASP A 1 174 ? -1.463 -3.091 1.744 1.00 92.38 174 ASP A O 1
ATOM 1276 N N . TRP A 1 175 ? -0.674 -2.188 -0.160 1.00 94.44 175 TRP A N 1
ATOM 1277 C CA . TRP A 1 175 ? -1.248 -0.837 -0.032 1.00 94.44 175 TRP A CA 1
ATOM 1278 C C . TRP A 1 175 ? -2.399 -0.578 -1.019 1.00 94.44 175 TRP A C 1
ATOM 1280 O O . TRP A 1 175 ? -2.710 0.570 -1.361 1.00 94.44 175 TRP A O 1
ATOM 1290 N N . ALA A 1 176 ? -2.988 -1.640 -1.575 1.00 93.75 176 ALA A N 1
ATOM 1291 C CA . ALA A 1 176 ? -3.996 -1.520 -2.624 1.00 93.75 176 ALA A CA 1
ATOM 1292 C C . ALA A 1 176 ? -5.278 -0.819 -2.137 1.00 93.75 176 ALA A C 1
ATOM 1294 O O . ALA A 1 176 ? -5.849 -0.019 -2.881 1.00 93.75 176 ALA A O 1
ATOM 1295 N N . LEU A 1 177 ? -5.709 -1.084 -0.897 1.00 94.94 177 LEU A N 1
ATOM 1296 C CA . LEU A 1 177 ? -6.904 -0.474 -0.307 1.00 94.94 177 LEU A CA 1
ATOM 1297 C C . LEU A 1 177 ? -6.691 1.020 -0.048 1.00 94.94 177 LEU A C 1
ATOM 1299 O O . LEU A 1 177 ? -7.501 1.841 -0.466 1.00 94.94 177 LEU A O 1
ATOM 1303 N N . GLU A 1 178 ? -5.575 1.371 0.586 1.00 95.31 178 GLU A N 1
ATOM 1304 C CA . GLU A 1 178 ? -5.165 2.743 0.878 1.00 95.31 178 GLU A CA 1
ATOM 1305 C C . GLU A 1 178 ? -5.132 3.563 -0.411 1.00 95.31 178 GLU A C 1
ATOM 1307 O O . GLU A 1 178 ? -5.657 4.672 -0.464 1.00 95.31 178 GLU A O 1
ATOM 1312 N N . ARG A 1 179 ? -4.558 3.000 -1.478 1.00 94.94 179 ARG A N 1
ATOM 1313 C CA . ARG A 1 179 ? -4.475 3.668 -2.781 1.00 94.94 179 ARG A CA 1
ATOM 1314 C C . ARG A 1 179 ? -5.811 3.808 -3.486 1.00 94.94 179 ARG A C 1
ATOM 1316 O O . ARG A 1 179 ? -6.004 4.797 -4.187 1.00 94.94 179 ARG A O 1
ATOM 1323 N N . LEU A 1 180 ? -6.701 2.831 -3.337 1.00 95.50 180 LEU A N 1
ATOM 1324 C CA . LEU A 1 180 ? -8.052 2.919 -3.877 1.00 95.50 180 LEU A CA 1
ATOM 1325 C C . LEU A 1 180 ? -8.828 4.044 -3.183 1.00 95.50 180 LEU A C 1
ATOM 1327 O O . LEU A 1 180 ? -9.387 4.905 -3.856 1.00 95.50 180 LEU A O 1
ATOM 1331 N N . LEU A 1 181 ? -8.804 4.062 -1.848 1.00 96.38 181 LEU A N 1
ATOM 1332 C CA . LEU A 1 181 ? -9.489 5.067 -1.034 1.00 96.38 181 LEU A CA 1
ATOM 1333 C C . LEU A 1 181 ? -8.881 6.462 -1.198 1.00 96.38 181 LEU A C 1
ATOM 1335 O O . LEU A 1 181 ? -9.598 7.454 -1.160 1.00 96.38 181 LEU A O 1
ATOM 1339 N N . GLU A 1 182 ? -7.577 6.563 -1.452 1.00 93.69 182 GLU A N 1
ATOM 1340 C CA . GLU A 1 182 ? -6.934 7.847 -1.731 1.00 93.69 182 GLU A CA 1
ATOM 1341 C C . GLU A 1 182 ? -7.495 8.537 -2.985 1.00 93.69 182 GLU A C 1
ATOM 1343 O O . GLU A 1 182 ? -7.459 9.763 -3.072 1.00 93.69 182 GLU A O 1
ATOM 1348 N N . GLY A 1 183 ? -8.047 7.774 -3.932 1.00 92.44 183 GLY A N 1
ATOM 1349 C CA . GLY A 1 183 ? -8.729 8.319 -5.105 1.00 92.44 183 GLY A CA 1
ATOM 1350 C C . GLY A 1 183 ? -10.123 8.888 -4.823 1.00 92.44 183 GLY A C 1
ATOM 1351 O O . GLY A 1 183 ? -10.668 9.561 -5.695 1.00 92.44 183 GLY A O 1
ATOM 1352 N N . LEU A 1 184 ? -10.697 8.631 -3.641 1.00 95.56 184 LEU A N 1
ATOM 1353 C CA . LEU A 1 184 ? -12.025 9.113 -3.263 1.00 95.56 184 LEU A CA 1
ATOM 1354 C C . LEU A 1 184 ? -11.971 10.535 -2.686 1.00 95.56 184 LEU A C 1
ATOM 1356 O O . LEU A 1 184 ? -10.985 10.922 -2.026 1.00 95.56 184 LEU A O 1
ATOM 1360 N N . PRO A 1 185 ? -13.036 11.325 -2.905 1.00 95.62 185 PRO A N 1
ATOM 1361 C CA . PRO A 1 185 ? -13.113 12.662 -2.355 1.00 95.62 185 PRO A CA 1
ATOM 1362 C C . PRO A 1 185 ? -13.272 12.614 -0.818 1.00 95.62 185 PRO A C 1
ATOM 1364 O O . PRO A 1 185 ? -13.737 11.610 -0.269 1.00 95.62 185 PRO A O 1
ATOM 1367 N N . PRO A 1 186 ? -12.825 13.652 -0.083 1.00 95.19 186 PRO A N 1
ATOM 1368 C CA . PRO A 1 186 ? -12.840 13.650 1.382 1.00 95.19 186 PRO A CA 1
ATOM 1369 C C . PRO A 1 186 ? -14.220 13.397 2.005 1.00 95.19 186 PRO A C 1
ATOM 1371 O O . PRO A 1 186 ? -14.294 12.744 3.040 1.00 95.19 186 PRO A O 1
ATOM 1374 N N . GLU A 1 187 ? -15.291 13.886 1.387 1.00 96.25 187 GLU A N 1
ATOM 1375 C CA . GLU A 1 187 ? -16.669 13.690 1.839 1.00 96.25 187 GLU A CA 1
ATOM 1376 C C . GLU A 1 187 ? -17.090 12.216 1.808 1.00 96.25 187 GLU A C 1
ATOM 1378 O O . GLU A 1 187 ? -17.582 11.715 2.811 1.00 96.25 187 GLU A O 1
ATOM 1383 N N . GLU A 1 188 ? -16.780 11.479 0.737 1.00 97.31 188 GLU A N 1
ATOM 1384 C CA . GLU A 1 188 ? -17.093 10.046 0.649 1.00 97.31 188 GLU A CA 1
ATOM 1385 C C . GLU A 1 188 ? -16.290 9.226 1.669 1.00 97.31 188 GLU A C 1
ATOM 1387 O O . GLU A 1 188 ? -16.784 8.248 2.233 1.00 97.31 188 GLU A O 1
ATOM 1392 N N . LEU A 1 189 ? -15.045 9.632 1.945 1.00 97.69 189 LEU A N 1
ATOM 1393 C CA . LEU A 1 189 ? -14.256 9.023 3.015 1.00 97.69 189 LEU A CA 1
ATOM 1394 C C . LEU A 1 189 ? -14.855 9.317 4.394 1.00 97.69 189 LEU A C 1
ATOM 1396 O O . LEU A 1 189 ? -14.828 8.442 5.258 1.00 97.69 189 LEU A O 1
ATOM 1400 N N . ALA A 1 190 ? -15.368 10.530 4.611 1.00 97.31 190 ALA A N 1
ATOM 1401 C CA . ALA A 1 190 ? -15.976 10.925 5.876 1.00 97.31 190 ALA A CA 1
ATOM 1402 C C . ALA A 1 190 ? -17.292 10.177 6.117 1.00 97.31 190 ALA A C 1
ATOM 1404 O O . ALA A 1 190 ? -17.481 9.654 7.215 1.00 97.31 190 ALA A O 1
ATOM 1405 N N . ASP A 1 191 ? -18.130 10.036 5.088 1.00 98.00 191 ASP A N 1
ATOM 1406 C CA . ASP A 1 191 ? -19.365 9.248 5.141 1.00 98.00 191 ASP A CA 1
ATOM 1407 C C . ASP A 1 191 ? -19.060 7.779 5.465 1.00 98.00 191 ASP A C 1
ATOM 1409 O O . ASP A 1 191 ? -19.659 7.202 6.369 1.00 98.00 191 ASP A O 1
ATOM 1413 N N . LEU A 1 192 ? -18.042 7.187 4.823 1.00 97.69 192 LEU A N 1
ATOM 1414 C CA . LEU A 1 192 ? -17.608 5.822 5.136 1.00 97.69 192 LEU A CA 1
ATOM 1415 C C . LEU A 1 192 ? -17.143 5.673 6.596 1.00 97.69 192 LEU A C 1
ATOM 1417 O O . LEU A 1 192 ? -17.399 4.645 7.230 1.00 97.69 192 LEU A O 1
ATOM 1421 N N . VAL A 1 193 ? -16.435 6.670 7.132 1.00 98.06 193 VAL A N 1
ATOM 1422 C CA . VAL A 1 193 ? -16.004 6.675 8.536 1.00 98.06 193 VAL A CA 1
ATOM 1423 C C . VAL A 1 193 ? -17.205 6.782 9.470 1.00 98.06 193 VAL A C 1
ATOM 1425 O O . VAL A 1 193 ? -17.284 6.008 10.424 1.00 98.06 193 VAL A O 1
ATOM 1428 N N . GLU A 1 194 ? -18.138 7.690 9.202 1.00 97.75 194 GLU A N 1
ATOM 1429 C CA . GLU A 1 194 ? -19.327 7.886 10.033 1.00 97.75 194 GLU A CA 1
ATOM 1430 C C . GLU A 1 194 ? -20.224 6.640 10.021 1.00 97.75 194 GLU A C 1
ATOM 1432 O O . GLU A 1 194 ? -20.540 6.098 11.083 1.00 97.75 194 GLU A O 1
ATOM 1437 N N . ASP A 1 195 ? -20.522 6.099 8.838 1.00 96.62 195 ASP A N 1
ATOM 1438 C CA . ASP A 1 195 ? -21.393 4.932 8.660 1.00 96.62 195 ASP A CA 1
ATOM 1439 C C . ASP A 1 195 ? -20.879 3.679 9.383 1.00 96.62 195 ASP A C 1
ATOM 1441 O O . ASP A 1 195 ? -21.664 2.846 9.846 1.00 96.62 195 ASP A O 1
ATOM 1445 N N . GLN A 1 196 ? -19.555 3.495 9.448 1.00 97.12 196 GLN A N 1
ATOM 1446 C CA . GLN A 1 196 ? -18.958 2.276 10.004 1.00 97.12 196 GLN A CA 1
ATOM 1447 C C . GLN A 1 196 ? -18.411 2.447 11.424 1.00 97.12 196 GLN A C 1
ATOM 1449 O O . GLN A 1 196 ? -18.389 1.474 12.181 1.00 97.12 196 GLN A O 1
ATOM 1454 N N . LEU A 1 197 ? -17.930 3.640 11.783 1.00 97.38 197 LEU A N 1
ATOM 1455 C CA . LEU A 1 197 ? -17.206 3.901 13.033 1.00 97.38 197 LEU A CA 1
ATOM 1456 C C . LEU A 1 197 ? -17.845 4.999 13.893 1.00 97.38 197 LEU A C 1
ATOM 1458 O O . LEU A 1 197 ? -17.427 5.141 15.044 1.00 97.38 197 LEU A O 1
ATOM 1462 N N . GLY A 1 198 ? -18.855 5.726 13.404 1.00 97.00 198 GLY A N 1
ATOM 1463 C CA . GLY A 1 198 ? -19.524 6.828 14.112 1.00 97.00 198 GLY A CA 1
ATOM 1464 C C . GLY A 1 198 ? -19.904 6.500 15.565 1.00 97.00 198 GLY A C 1
ATOM 1465 O O . GLY A 1 198 ? -19.468 7.208 16.480 1.00 97.00 198 GLY A O 1
ATOM 1466 N N . PRO A 1 199 ? -20.592 5.369 15.844 1.00 96.44 199 PRO A N 1
ATOM 1467 C CA . PRO A 1 199 ? -20.922 4.971 17.216 1.00 96.44 199 PRO A CA 1
ATOM 1468 C C . PRO A 1 199 ? -19.699 4.779 18.127 1.00 96.44 199 PRO A C 1
ATOM 1470 O O . PRO A 1 199 ? -19.753 5.094 19.319 1.00 96.44 199 PRO A O 1
ATOM 1473 N N . LEU A 1 200 ? -18.583 4.278 17.585 1.00 97.12 200 LEU A N 1
ATOM 1474 C CA . LEU A 1 200 ? -17.343 4.082 18.342 1.00 97.12 200 LEU A CA 1
ATOM 1475 C C . LEU A 1 200 ? -16.619 5.407 18.581 1.00 97.12 200 LEU A C 1
ATOM 1477 O O . LEU A 1 200 ? -16.141 5.645 19.688 1.00 97.12 200 LEU A O 1
ATOM 1481 N N . LEU A 1 201 ? -16.580 6.280 17.571 1.00 95.94 201 LEU A N 1
ATOM 1482 C CA . LEU A 1 201 ? -15.992 7.616 17.666 1.00 95.94 201 LEU A CA 1
ATOM 1483 C C . LEU A 1 201 ? -16.730 8.474 18.703 1.00 95.94 201 LEU A C 1
ATOM 1485 O O . LEU A 1 201 ? -16.090 9.106 19.542 1.00 95.94 201 LEU A O 1
ATOM 1489 N N . ALA A 1 202 ? -18.065 8.431 18.720 1.00 95.50 202 ALA A N 1
ATOM 1490 C CA . ALA A 1 202 ? -18.879 9.124 19.720 1.00 95.50 202 ALA A CA 1
ATOM 1491 C C . ALA A 1 202 ? -18.631 8.595 21.148 1.00 95.50 202 ALA A C 1
ATOM 1493 O O . ALA A 1 202 ? -18.536 9.366 22.112 1.00 95.50 202 ALA A O 1
ATOM 1494 N N . ALA A 1 203 ? -18.482 7.275 21.303 1.00 94.44 203 ALA A N 1
ATOM 1495 C CA . ALA A 1 203 ? -18.139 6.667 22.587 1.00 94.44 203 ALA A CA 1
ATOM 1496 C C . ALA A 1 203 ? -16.724 7.062 23.055 1.00 94.44 203 ALA A C 1
ATOM 1498 O O . ALA A 1 203 ? -16.537 7.415 24.223 1.00 94.44 203 ALA A O 1
ATOM 1499 N N . ASP A 1 204 ? -15.742 7.073 22.150 1.00 94.62 204 ASP A N 1
ATOM 1500 C CA . ASP A 1 204 ? -14.369 7.475 22.462 1.00 94.62 204 ASP A CA 1
ATOM 1501 C C . ASP A 1 204 ? -14.263 8.966 22.806 1.00 94.62 204 ASP A C 1
ATOM 1503 O O . ASP A 1 204 ? -13.586 9.308 23.775 1.00 94.62 204 ASP A O 1
ATOM 1507 N N . ALA A 1 205 ? -14.996 9.842 22.113 1.00 92.19 205 ALA A N 1
ATOM 1508 C CA . ALA A 1 205 ? -15.032 11.276 22.412 1.00 92.19 205 ALA A CA 1
ATOM 1509 C C . ALA A 1 205 ? -15.615 11.587 23.803 1.00 92.19 205 ALA A C 1
ATOM 1511 O O . ALA A 1 205 ? -15.197 12.540 24.458 1.00 92.19 205 ALA A O 1
ATOM 1512 N N . THR A 1 206 ? -16.570 10.779 24.274 1.00 89.94 206 THR A N 1
ATOM 1513 C CA . THR A 1 206 ? -17.235 11.000 25.570 1.00 89.94 206 THR A CA 1
ATOM 1514 C C . THR A 1 206 ? -16.517 10.344 26.746 1.00 89.94 206 THR A C 1
ATOM 1516 O O . THR A 1 206 ? -16.606 10.847 27.866 1.00 89.94 206 THR A O 1
ATOM 1519 N N . ARG A 1 207 ? -15.833 9.211 26.528 1.00 86.31 207 ARG A N 1
ATOM 1520 C CA . ARG A 1 207 ? -15.299 8.366 27.616 1.00 86.31 207 ARG A CA 1
ATOM 1521 C C . ARG A 1 207 ? -13.804 8.059 27.517 1.00 86.31 207 ARG A C 1
ATOM 1523 O O . ARG A 1 207 ? -13.266 7.473 28.454 1.00 86.31 207 ARG A O 1
ATOM 1530 N N . GLY A 1 208 ? -13.140 8.401 26.411 1.00 82.69 208 GLY A N 1
ATOM 1531 C CA . GLY A 1 208 ? -11.724 8.090 26.184 1.00 82.69 208 GLY A CA 1
ATOM 1532 C C . GLY A 1 208 ? -11.431 6.586 26.161 1.00 82.69 208 GLY A C 1
ATOM 1533 O O . GLY A 1 208 ? -10.390 6.143 26.643 1.00 82.69 208 GLY A O 1
ATOM 1534 N N . THR A 1 209 ? -12.373 5.773 25.676 1.00 80.75 209 THR A N 1
ATOM 1535 C CA . THR A 1 209 ? -12.323 4.307 25.791 1.00 80.75 209 THR A CA 1
ATOM 1536 C C . THR A 1 209 ? -11.285 3.631 24.889 1.00 80.75 209 THR A C 1
ATOM 1538 O O . THR A 1 209 ? -10.874 2.507 25.197 1.00 80.75 209 THR A O 1
ATOM 1541 N N . GLY A 1 210 ? -10.831 4.297 23.824 1.00 91.62 210 GLY A N 1
ATOM 1542 C CA . GLY A 1 210 ? -9.887 3.762 22.838 1.00 91.62 210 GLY A CA 1
ATOM 1543 C C . GLY A 1 210 ? -10.452 2.560 22.074 1.00 91.62 210 GLY A C 1
ATOM 1544 O O . GLY A 1 210 ? -9.737 1.577 21.846 1.00 91.62 210 GLY A O 1
ATOM 1545 N N . LEU A 1 211 ? -11.751 2.575 21.764 1.00 96.00 211 LEU A N 1
ATOM 1546 C CA . LEU A 1 211 ? -12.439 1.492 21.063 1.00 96.00 211 LEU A CA 1
ATOM 1547 C C . LEU A 1 211 ? -11.988 1.391 19.614 1.00 96.00 211 LEU A C 1
ATOM 1549 O O . LEU A 1 211 ? -11.742 0.276 19.159 1.00 96.00 211 LEU A O 1
ATOM 1553 N N . VAL A 1 212 ? -11.818 2.513 18.910 1.00 95.69 212 VAL A N 1
ATOM 1554 C CA . VAL A 1 212 ? -11.407 2.452 17.499 1.00 95.69 212 VAL A CA 1
ATOM 1555 C C . VAL A 1 212 ? -9.991 1.879 17.363 1.00 95.69 212 VAL A C 1
ATOM 1557 O O . VAL A 1 212 ? -9.768 0.988 16.546 1.00 95.69 212 VAL A O 1
ATOM 1560 N N . ASP A 1 213 ? -9.066 2.272 18.243 1.00 92.94 213 ASP A N 1
ATOM 1561 C CA . ASP A 1 213 ? -7.709 1.701 18.294 1.00 92.94 213 ASP A CA 1
ATOM 1562 C C . ASP A 1 213 ? -7.729 0.212 18.670 1.00 92.94 213 ASP A C 1
ATOM 1564 O O . ASP A 1 213 ? -6.938 -0.591 18.167 1.00 92.94 213 ASP A O 1
ATOM 1568 N N . THR A 1 214 ? -8.667 -0.182 19.541 1.00 96.12 214 THR A N 1
ATOM 1569 C CA . THR A 1 214 ? -8.851 -1.590 19.909 1.00 96.12 214 THR A CA 1
ATOM 1570 C C . THR A 1 214 ? -9.352 -2.409 18.724 1.00 96.12 214 THR A C 1
ATOM 1572 O O . THR A 1 214 ? -8.808 -3.482 18.466 1.00 96.12 214 THR A O 1
ATOM 1575 N N . LEU A 1 215 ? -10.347 -1.906 17.987 1.00 96.38 215 LEU A N 1
ATOM 1576 C CA . LEU A 1 215 ? -10.869 -2.547 16.782 1.00 96.38 215 LEU A CA 1
ATOM 1577 C C . LEU A 1 215 ? -9.776 -2.688 15.717 1.00 96.38 215 LEU A C 1
ATOM 1579 O O . LEU A 1 215 ? -9.600 -3.762 15.146 1.00 96.38 215 LEU A O 1
ATOM 1583 N N . GLU A 1 216 ? -9.006 -1.628 15.488 1.00 94.12 216 GLU A N 1
ATOM 1584 C CA . GLU A 1 216 ? -7.911 -1.626 14.525 1.00 94.12 216 GLU A CA 1
ATOM 1585 C C . GLU A 1 216 ? -6.846 -2.680 14.854 1.00 94.12 216 GLU A C 1
ATOM 1587 O O . GLU A 1 216 ? -6.481 -3.500 14.004 1.00 94.12 216 GLU A O 1
ATOM 1592 N N . ALA A 1 217 ? -6.363 -2.697 16.099 1.00 93.12 217 ALA A N 1
ATOM 1593 C CA . ALA A 1 217 ? -5.389 -3.689 16.539 1.00 93.12 217 ALA A CA 1
ATOM 1594 C C . ALA A 1 217 ? -5.964 -5.110 16.481 1.00 93.12 217 ALA A C 1
ATOM 1596 O O . ALA A 1 217 ? -5.250 -6.042 16.111 1.00 93.12 217 ALA A O 1
ATOM 1597 N N . TYR A 1 218 ? -7.248 -5.275 16.796 1.00 95.69 218 TYR A N 1
ATOM 1598 C CA . TYR A 1 218 ? -7.932 -6.560 16.745 1.00 95.69 218 TYR A CA 1
ATOM 1599 C C . TYR A 1 218 ? -8.029 -7.130 15.332 1.00 95.69 218 TYR A C 1
ATOM 1601 O O . TYR A 1 218 ? -7.620 -8.270 15.101 1.00 95.69 218 TYR A O 1
ATOM 1609 N N . LEU A 1 219 ? -8.454 -6.318 14.362 1.00 94.19 219 LEU A N 1
ATOM 1610 C CA . LEU A 1 219 ? -8.484 -6.718 12.956 1.00 94.19 219 LEU A CA 1
ATOM 1611 C C . LEU A 1 219 ? -7.069 -7.001 12.429 1.00 94.19 219 LEU A C 1
ATOM 1613 O O . LEU A 1 219 ? -6.860 -7.973 11.701 1.00 94.19 219 LEU A O 1
ATOM 1617 N N . ARG A 1 220 ? -6.065 -6.204 12.815 1.00 90.06 220 ARG A N 1
ATOM 1618 C CA . ARG A 1 220 ? -4.664 -6.434 12.417 1.00 90.06 220 ARG A CA 1
ATOM 1619 C C . ARG A 1 220 ? -4.091 -7.744 12.967 1.00 90.06 220 ARG A C 1
ATOM 1621 O O . ARG A 1 220 ? -3.330 -8.395 12.263 1.00 90.06 220 ARG A O 1
ATOM 1628 N N . CYS A 1 221 ? -4.498 -8.158 14.165 1.00 93.19 221 CYS A N 1
ATOM 1629 C CA . CYS A 1 221 ? -4.104 -9.434 14.774 1.00 93.19 221 CYS A CA 1
ATOM 1630 C C . CYS A 1 221 ? -5.005 -10.611 14.345 1.00 93.19 221 CYS A C 1
ATOM 1632 O O . CYS A 1 221 ? -5.195 -11.556 15.106 1.00 93.19 221 CYS A O 1
ATOM 1634 N N . GLY A 1 222 ? -5.662 -10.530 13.182 1.00 92.12 222 GLY A N 1
ATOM 1635 C CA . GLY A 1 222 ? -6.510 -11.615 12.676 1.00 92.12 222 GLY A CA 1
ATOM 1636 C C . GLY A 1 222 ? -7.675 -11.986 13.602 1.00 92.12 222 GLY A C 1
ATOM 1637 O O . GLY A 1 222 ? -8.044 -13.153 13.673 1.00 92.12 222 GLY A O 1
ATOM 1638 N N . CYS A 1 223 ? -8.230 -11.013 14.331 1.00 94.81 223 CYS A N 1
ATOM 1639 C CA . CYS A 1 223 ? -9.277 -11.220 15.339 1.00 94.81 223 CYS A CA 1
ATOM 1640 C C . CYS A 1 223 ? -8.822 -12.073 16.547 1.00 94.81 223 CYS A C 1
ATOM 1642 O O . CYS A 1 223 ? -9.622 -12.699 17.244 1.00 94.81 223 CYS A O 1
ATOM 1644 N N . SER A 1 224 ? -7.519 -12.084 16.849 1.00 95.50 224 SER A N 1
ATOM 1645 C CA . SER A 1 224 ? -6.966 -12.742 18.037 1.00 95.50 224 SER A CA 1
ATOM 1646 C C . SER A 1 224 ? -6.940 -11.809 19.248 1.00 95.50 224 SER A C 1
ATOM 1648 O O . SER A 1 224 ? -6.057 -10.967 19.397 1.00 95.50 224 SER A O 1
ATOM 1650 N N . LYS A 1 225 ? -7.854 -12.027 20.202 1.00 95.50 225 LYS A N 1
ATOM 1651 C CA . LYS A 1 225 ? -7.935 -11.254 21.464 1.00 95.50 225 LYS A CA 1
ATOM 1652 C C . LYS A 1 225 ? -6.627 -11.283 22.261 1.00 95.50 225 LYS A C 1
ATOM 1654 O O . LYS A 1 225 ? -6.274 -10.306 22.921 1.00 95.50 225 LYS A O 1
ATOM 1659 N N . THR A 1 226 ? -5.913 -12.408 22.210 1.00 96.06 226 THR A N 1
ATOM 1660 C CA . THR A 1 226 ? -4.642 -12.597 22.921 1.00 96.06 226 THR A CA 1
ATOM 1661 C C . THR A 1 226 ? -3.534 -11.751 22.309 1.00 96.06 226 THR A C 1
ATOM 1663 O O . THR A 1 226 ? -2.825 -11.064 23.042 1.00 96.06 226 THR A O 1
ATOM 1666 N N . GLU A 1 227 ? -3.405 -11.764 20.983 1.00 95.31 227 GLU A N 1
ATOM 1667 C CA . GLU A 1 227 ? -2.409 -10.948 20.286 1.00 95.31 227 GLU A CA 1
ATOM 1668 C C . GLU A 1 227 ? -2.732 -9.458 20.413 1.00 95.31 227 GLU A C 1
ATOM 1670 O O . GLU A 1 227 ? -1.845 -8.666 20.724 1.00 95.31 227 GLU A O 1
ATOM 1675 N N . THR A 1 228 ? -4.010 -9.081 20.311 1.00 96.00 228 THR A N 1
ATOM 1676 C CA . THR A 1 228 ? -4.466 -7.700 20.535 1.00 96.00 228 THR A CA 1
ATOM 1677 C C . THR A 1 228 ? -4.109 -7.192 21.924 1.00 96.00 228 THR A C 1
ATOM 1679 O O . THR A 1 228 ? -3.627 -6.071 22.061 1.00 96.00 228 THR A O 1
ATOM 1682 N N . ALA A 1 229 ? -4.303 -8.015 22.960 1.00 95.62 229 ALA A N 1
ATOM 1683 C CA . ALA A 1 229 ? -3.903 -7.666 24.321 1.00 95.62 229 ALA A CA 1
ATOM 1684 C C . ALA A 1 229 ? -2.389 -7.423 24.420 1.00 95.62 229 ALA A C 1
ATOM 1686 O O . ALA A 1 229 ? -1.971 -6.465 25.067 1.00 95.62 229 ALA A O 1
ATOM 1687 N N . GLY A 1 230 ? -1.584 -8.245 23.740 1.00 94.50 230 GLY A N 1
ATOM 1688 C CA . GLY A 1 230 ? -0.135 -8.067 23.661 1.00 94.50 230 GLY A CA 1
ATOM 1689 C C . GLY A 1 230 ? 0.266 -6.761 22.972 1.00 94.50 230 GLY A C 1
ATOM 1690 O O . GLY A 1 230 ? 1.022 -5.983 23.544 1.00 94.50 230 GLY A O 1
ATOM 1691 N N . VAL A 1 231 ? -0.280 -6.492 21.783 1.00 91.94 231 VAL A N 1
ATOM 1692 C CA . VAL A 1 231 ? 0.060 -5.308 20.972 1.00 91.94 231 VAL A CA 1
ATOM 1693 C C . VAL A 1 231 ? -0.396 -4.000 21.623 1.00 91.94 231 VAL A C 1
ATOM 1695 O O . VAL A 1 231 ? 0.302 -2.996 21.526 1.00 91.94 231 VAL A O 1
ATOM 1698 N N . LEU A 1 232 ? -1.548 -4.002 22.300 1.00 92.75 232 LEU A N 1
ATOM 1699 C CA . LEU A 1 232 ? -2.060 -2.825 23.010 1.00 92.75 232 LEU A CA 1
ATOM 1700 C C . LEU A 1 232 ? -1.512 -2.693 24.439 1.00 92.75 232 LEU A C 1
ATOM 1702 O O . LEU A 1 232 ? -1.878 -1.750 25.137 1.00 92.75 232 LEU A O 1
ATOM 1706 N N . PHE A 1 233 ? -0.682 -3.637 24.900 1.00 93.38 233 PHE A N 1
ATOM 1707 C CA . PHE A 1 233 ? -0.215 -3.722 26.290 1.00 93.38 233 PHE A CA 1
ATOM 1708 C C . PHE A 1 233 ? -1.366 -3.711 27.317 1.00 93.38 233 PHE A C 1
ATOM 1710 O O . PHE A 1 233 ? -1.262 -3.152 28.410 1.00 93.38 233 PHE A O 1
ATOM 1717 N N . LEU A 1 234 ? -2.488 -4.347 26.967 1.00 94.00 234 LEU A N 1
ATOM 1718 C 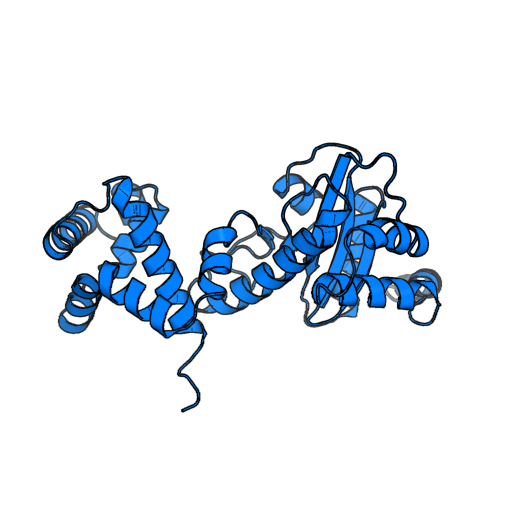CA . LEU A 1 234 ? -3.689 -4.434 27.796 1.00 94.00 234 LEU A CA 1
ATOM 1719 C C . LEU A 1 234 ? -3.813 -5.804 28.462 1.00 94.00 234 LEU A C 1
ATOM 1721 O O . LEU A 1 234 ? -3.335 -6.828 27.975 1.00 94.00 234 LEU A O 1
ATOM 1725 N N . ARG A 1 235 ? -4.559 -5.855 29.570 1.00 94.56 235 ARG A N 1
ATOM 1726 C CA . ARG A 1 235 ? -5.016 -7.138 30.117 1.00 94.56 235 ARG A CA 1
ATOM 1727 C C . ARG A 1 235 ? -6.040 -7.752 29.163 1.00 94.56 235 ARG A C 1
ATOM 1729 O O . ARG A 1 235 ? -6.899 -7.044 28.641 1.00 94.56 235 ARG A O 1
ATOM 1736 N N . ARG A 1 236 ? -6.032 -9.084 29.021 1.00 91.81 236 ARG A N 1
ATOM 1737 C CA . ARG A 1 236 ? -7.015 -9.807 28.186 1.00 91.81 236 ARG A CA 1
ATOM 1738 C C . ARG A 1 236 ? -8.454 -9.411 28.520 1.00 91.81 236 ARG A C 1
ATOM 1740 O O . ARG A 1 236 ? -9.229 -9.129 27.617 1.00 91.81 236 ARG A O 1
ATOM 1747 N N . GLN A 1 237 ? -8.790 -9.318 29.810 1.00 93.94 237 GLN A N 1
ATOM 1748 C CA . GLN A 1 237 ? -10.130 -8.926 30.258 1.00 93.94 237 GLN A CA 1
ATOM 1749 C C . GLN A 1 237 ? -10.557 -7.550 29.728 1.00 93.94 237 GLN A C 1
ATOM 1751 O O . GLN A 1 237 ? -11.713 -7.374 29.354 1.00 93.94 237 GLN A O 1
ATOM 1756 N N . SER A 1 238 ? -9.630 -6.593 29.648 1.00 94.81 238 SER A N 1
ATOM 1757 C CA . SER A 1 238 ? -9.903 -5.265 29.098 1.00 94.81 238 SER A CA 1
ATOM 1758 C C . SER A 1 238 ? -10.211 -5.335 27.603 1.00 94.81 238 SER A C 1
ATOM 1760 O O . SER A 1 238 ? -11.158 -4.700 27.151 1.00 94.81 238 SER A O 1
ATOM 1762 N N . VAL A 1 239 ? -9.473 -6.153 26.843 1.00 95.19 239 VAL A N 1
ATOM 1763 C CA . VAL A 1 239 ? -9.767 -6.392 25.419 1.00 95.19 239 VAL A CA 1
ATOM 1764 C C . VAL A 1 239 ? -11.135 -7.050 25.251 1.00 95.19 239 VAL A C 1
ATOM 1766 O O . VAL A 1 239 ? -11.932 -6.580 24.448 1.00 95.19 239 VAL A O 1
ATOM 1769 N N . HIS A 1 240 ? -11.459 -8.073 26.049 1.00 95.19 240 HIS A N 1
ATOM 1770 C CA . HIS A 1 240 ? -12.780 -8.711 26.018 1.00 95.19 240 HIS A CA 1
ATOM 1771 C C . HIS A 1 240 ? -13.919 -7.714 26.261 1.00 95.19 240 HIS A C 1
ATOM 1773 O O . HIS A 1 240 ? -14.887 -7.700 25.507 1.00 95.19 240 HIS A O 1
ATOM 1779 N N . GLN A 1 241 ? -13.794 -6.866 27.284 1.00 95.56 241 GLN A N 1
ATOM 1780 C CA . GLN A 1 241 ? -14.804 -5.856 27.611 1.00 95.56 241 GLN A CA 1
ATOM 1781 C C . GLN A 1 241 ? -14.959 -4.812 26.504 1.00 95.56 241 GLN A C 1
ATOM 1783 O O . GLN A 1 241 ? -16.081 -4.462 26.149 1.00 95.56 241 GLN A O 1
ATOM 1788 N N . ARG A 1 242 ? -13.845 -4.337 25.933 1.00 96.44 242 ARG A N 1
ATOM 1789 C CA . ARG A 1 242 ? -13.875 -3.373 24.826 1.00 96.44 242 ARG A CA 1
ATOM 1790 C C . ARG A 1 242 ? -14.488 -3.969 23.566 1.00 96.44 242 ARG A C 1
ATOM 1792 O O . ARG A 1 242 ? -15.295 -3.301 22.937 1.00 96.44 242 ARG A O 1
ATOM 1799 N N . LEU A 1 243 ? -14.165 -5.217 23.228 1.00 96.75 243 LEU A N 1
ATOM 1800 C CA . LEU A 1 243 ? -14.766 -5.897 22.079 1.00 96.75 243 LEU A CA 1
ATOM 1801 C C . LEU A 1 243 ? -16.267 -6.128 22.280 1.00 96.75 243 LEU A C 1
ATOM 1803 O O . LEU A 1 243 ? -17.031 -5.837 21.373 1.00 96.75 243 LEU A O 1
ATOM 1807 N N . ALA A 1 244 ? -16.706 -6.543 23.472 1.00 96.25 244 ALA A N 1
ATOM 1808 C CA . ALA A 1 244 ? -18.135 -6.662 23.771 1.00 96.25 244 ALA A CA 1
ATOM 1809 C C . ALA A 1 244 ? -18.865 -5.309 23.658 1.00 96.25 244 ALA A C 1
ATOM 1811 O O . ALA A 1 244 ? -19.987 -5.238 23.160 1.00 96.25 244 ALA A O 1
ATOM 1812 N N . LEU A 1 245 ? -18.215 -4.220 24.084 1.00 96.50 245 LEU A N 1
ATOM 1813 C CA . LEU A 1 245 ? -18.752 -2.872 23.911 1.00 96.50 245 LEU A CA 1
ATOM 1814 C C . LEU A 1 245 ? -18.815 -2.476 22.427 1.00 96.50 245 LEU A C 1
ATOM 1816 O O . LEU A 1 245 ? -19.848 -1.970 21.996 1.00 96.50 245 LEU A O 1
ATOM 1820 N N . ILE A 1 246 ? -17.770 -2.756 21.642 1.00 97.31 246 ILE A N 1
ATOM 1821 C CA . ILE A 1 246 ? -17.761 -2.536 20.187 1.00 97.31 246 ILE A CA 1
ATOM 1822 C C . ILE A 1 246 ? -18.930 -3.272 19.525 1.00 97.31 246 ILE A C 1
ATOM 1824 O O . ILE A 1 246 ? -19.694 -2.654 18.791 1.00 97.31 246 ILE A O 1
ATOM 1828 N N . GLU A 1 247 ? -19.120 -4.556 19.831 1.00 96.81 247 GLU A N 1
ATOM 1829 C CA . GLU A 1 247 ? -20.235 -5.356 19.305 1.00 96.81 247 GLU A CA 1
ATOM 1830 C C . GLU A 1 247 ? -21.595 -4.754 19.660 1.00 96.81 247 GLU A C 1
ATOM 1832 O O . GLU A 1 247 ? -22.483 -4.673 18.812 1.00 96.81 247 GLU A O 1
ATOM 1837 N N . SER A 1 248 ? -21.752 -4.285 20.901 1.00 97.00 248 SER A N 1
ATOM 1838 C CA . SER A 1 248 ? -23.002 -3.671 21.350 1.00 97.00 248 SER A CA 1
ATOM 1839 C C . SER A 1 248 ? -23.311 -2.346 20.647 1.00 97.00 248 SER A C 1
ATOM 1841 O O . SER A 1 248 ? -24.478 -2.071 20.382 1.00 97.00 248 SER A O 1
ATOM 1843 N N . LEU A 1 249 ? -22.282 -1.550 20.328 1.00 96.44 249 LEU A N 1
ATOM 1844 C CA . LEU A 1 249 ? -22.419 -0.245 19.673 1.00 96.44 249 LEU A CA 1
ATOM 1845 C C . LEU A 1 249 ? -22.615 -0.370 18.161 1.00 96.44 249 LEU A C 1
ATOM 1847 O O . LEU A 1 249 ? -23.353 0.415 17.577 1.00 96.44 249 LEU A O 1
ATOM 1851 N N . LEU A 1 250 ? -21.960 -1.346 17.529 1.00 95.31 250 LEU A N 1
ATOM 1852 C CA . LEU A 1 250 ? -22.100 -1.603 16.094 1.00 95.31 250 LEU A CA 1
ATOM 1853 C C . LEU A 1 250 ? -23.313 -2.485 15.764 1.00 95.31 250 LEU A C 1
ATOM 1855 O O . LEU A 1 250 ? -23.633 -2.664 14.592 1.00 95.31 250 LEU A O 1
ATOM 1859 N N . HIS A 1 251 ? -23.957 -3.072 16.778 1.00 94.00 251 HIS A N 1
ATOM 1860 C CA . HIS A 1 251 ? -25.036 -4.058 16.644 1.00 94.00 251 HIS A CA 1
ATOM 1861 C C . HIS A 1 251 ? -24.671 -5.280 15.783 1.00 94.00 251 HIS A C 1
ATOM 1863 O O . HIS A 1 251 ? -25.542 -6.000 15.295 1.00 94.00 251 HIS A O 1
ATOM 1869 N N . VAL A 1 252 ? -23.375 -5.531 15.599 1.00 91.75 252 VAL A N 1
ATOM 1870 C CA . VAL A 1 252 ? -22.842 -6.620 14.784 1.00 91.75 252 VAL A CA 1
ATOM 1871 C C . VAL A 1 252 ? -21.460 -7.011 15.287 1.00 91.75 252 VAL A C 1
ATOM 1873 O O . VAL A 1 252 ? -20.706 -6.174 15.787 1.00 91.75 252 VAL A O 1
ATOM 1876 N N . SER A 1 253 ? -21.116 -8.291 15.145 1.00 92.31 253 SER A N 1
ATOM 1877 C CA . SER A 1 253 ? -19.781 -8.759 15.503 1.00 92.31 253 SER A CA 1
ATOM 1878 C C . SER A 1 253 ? -18.730 -8.255 14.503 1.00 92.31 253 SER A C 1
ATOM 1880 O O . SER A 1 253 ? -18.937 -8.407 13.295 1.00 92.31 253 SER A O 1
ATOM 1882 N N . PRO A 1 254 ? -17.587 -7.705 14.960 1.00 90.00 254 PRO A N 1
ATOM 1883 C CA . PRO A 1 254 ? -16.463 -7.372 14.087 1.00 90.00 254 PRO A CA 1
ATOM 1884 C C . PRO A 1 254 ? -15.799 -8.623 13.486 1.00 90.00 254 PRO A C 1
ATOM 1886 O O . PRO A 1 254 ? -15.077 -8.505 12.499 1.00 90.00 254 PRO A O 1
ATOM 1889 N N . ASP A 1 255 ? -16.068 -9.815 14.036 1.00 92.31 255 ASP A N 1
ATOM 1890 C CA . ASP A 1 255 ? -15.586 -11.096 13.503 1.00 92.31 255 ASP A CA 1
ATOM 1891 C C . ASP A 1 255 ? -16.381 -11.547 12.269 1.00 92.31 255 ASP A C 1
ATOM 1893 O O . ASP A 1 255 ? -15.925 -12.421 11.531 1.00 92.31 255 ASP A O 1
ATOM 1897 N N . ALA A 1 256 ? -17.564 -10.966 12.027 1.00 91.38 256 ALA A N 1
ATOM 1898 C CA . ALA A 1 256 ? -18.392 -11.320 10.883 1.00 91.38 256 ALA A CA 1
ATOM 1899 C C . ALA A 1 256 ? -17.626 -11.028 9.574 1.00 91.38 256 ALA A C 1
ATOM 1901 O O . ALA A 1 256 ? -17.233 -9.877 9.356 1.00 91.38 256 ALA A O 1
ATOM 1902 N N . PRO A 1 257 ? -17.428 -12.025 8.684 1.00 89.06 257 PRO A N 1
ATOM 1903 C CA . PRO A 1 257 ? -16.610 -11.864 7.478 1.00 89.06 257 PRO A CA 1
ATOM 1904 C C . PRO A 1 257 ? -17.015 -10.659 6.620 1.00 89.06 257 PRO A C 1
ATOM 1906 O O . PRO A 1 257 ? -16.161 -9.877 6.204 1.00 89.06 257 PRO A O 1
ATOM 1909 N N . ASP A 1 258 ? -18.322 -10.444 6.461 1.00 91.69 258 ASP A N 1
ATOM 1910 C CA . ASP A 1 258 ? -18.882 -9.347 5.662 1.00 91.69 258 ASP A CA 1
ATOM 1911 C C . ASP A 1 258 ? -18.669 -7.959 6.293 1.00 91.69 258 ASP A C 1
ATOM 1913 O O . ASP A 1 258 ? -18.820 -6.935 5.628 1.00 91.69 258 ASP A O 1
ATOM 1917 N N . ARG A 1 259 ? -18.307 -7.895 7.581 1.00 92.25 259 ARG A N 1
ATOM 1918 C CA . ARG A 1 259 ? -18.058 -6.641 8.310 1.00 92.25 259 ARG A CA 1
ATOM 1919 C C . ARG A 1 259 ? -16.591 -6.242 8.322 1.00 92.25 259 ARG A C 1
ATOM 1921 O O . ARG A 1 259 ? -16.296 -5.053 8.395 1.00 92.25 259 ARG A O 1
ATOM 1928 N N . GLN A 1 260 ? -15.667 -7.193 8.202 1.00 93.38 260 GLN A N 1
ATOM 1929 C CA . GLN A 1 260 ? -14.234 -6.896 8.276 1.00 93.38 260 GLN A CA 1
ATOM 1930 C C . GLN A 1 260 ? -13.759 -5.984 7.141 1.00 93.38 260 GLN A C 1
ATOM 1932 O O . GLN A 1 260 ? -12.964 -5.080 7.387 1.00 93.38 260 GLN A O 1
ATOM 1937 N N . GLY A 1 261 ? -14.248 -6.196 5.916 1.00 94.19 261 GLY A N 1
ATOM 1938 C CA . GLY A 1 261 ? -13.908 -5.359 4.760 1.00 94.19 261 GLY A CA 1
ATOM 1939 C C . GLY A 1 261 ? -14.299 -3.889 4.966 1.00 94.19 261 GLY A C 1
ATOM 1940 O O . GLY A 1 261 ? -13.410 -3.035 4.973 1.00 94.19 261 GLY A O 1
ATOM 1941 N N . PRO A 1 262 ? -15.590 -3.586 5.205 1.00 95.88 262 PRO A N 1
ATOM 1942 C CA . PRO A 1 262 ? -16.052 -2.226 5.484 1.00 95.88 262 PRO A CA 1
ATOM 1943 C C . PRO A 1 262 ? -15.364 -1.570 6.688 1.00 95.88 262 PRO A C 1
ATOM 1945 O O . PRO A 1 262 ? -14.958 -0.414 6.597 1.00 95.88 262 PRO A O 1
ATOM 1948 N N . LEU A 1 263 ? -15.164 -2.301 7.792 1.00 96.81 263 LEU A N 1
ATOM 1949 C CA . LEU A 1 263 ? -14.492 -1.757 8.980 1.00 96.81 263 LEU A CA 1
ATOM 1950 C C . LEU A 1 263 ? -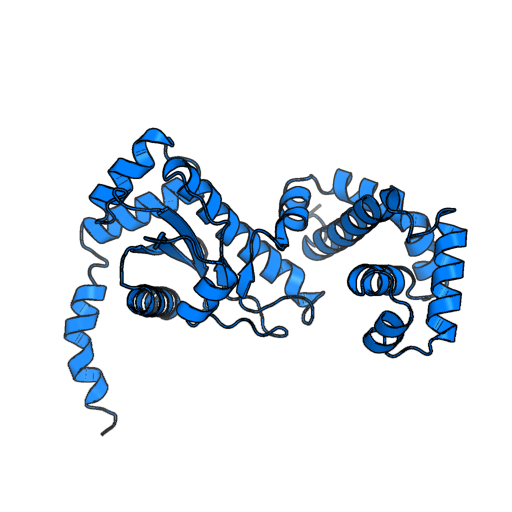13.023 -1.412 8.703 1.00 96.81 263 LEU A C 1
ATOM 1952 O O . LEU A 1 263 ? -12.553 -0.358 9.128 1.00 96.81 263 LEU A O 1
ATOM 1956 N N . ARG A 1 264 ? -12.297 -2.257 7.957 1.00 95.25 264 ARG A N 1
ATOM 1957 C CA . ARG A 1 264 ? -10.927 -1.945 7.517 1.00 95.25 264 ARG A CA 1
ATOM 1958 C C . ARG A 1 264 ? -10.901 -0.724 6.607 1.00 95.25 264 ARG A C 1
ATOM 1960 O O . ARG A 1 264 ? -10.076 0.154 6.823 1.00 95.25 264 ARG A O 1
ATOM 1967 N N . ALA A 1 265 ? -11.817 -0.648 5.642 1.00 97.12 265 ALA A N 1
ATOM 1968 C CA . ALA A 1 265 ? -11.906 0.489 4.733 1.00 97.12 265 ALA A CA 1
ATOM 1969 C C . ALA A 1 265 ? -12.167 1.802 5.487 1.00 97.12 265 ALA A C 1
ATOM 1971 O O . ALA A 1 265 ? -11.492 2.793 5.225 1.00 97.12 265 ALA A O 1
ATOM 1972 N N . ALA A 1 266 ? -13.063 1.796 6.476 1.00 97.62 266 ALA A N 1
ATOM 1973 C CA . ALA A 1 266 ? -13.335 2.965 7.309 1.00 97.62 266 ALA A CA 1
ATOM 1974 C C . ALA A 1 266 ? -12.141 3.363 8.194 1.00 97.62 266 ALA A C 1
ATOM 1976 O O . ALA A 1 266 ? -11.820 4.544 8.304 1.00 97.62 266 ALA A O 1
ATOM 1977 N N . LEU A 1 267 ? -11.429 2.395 8.784 1.00 95.75 267 LEU A N 1
ATOM 1978 C CA . LEU A 1 267 ? -10.202 2.671 9.545 1.00 95.75 267 LEU A CA 1
ATOM 1979 C C . LEU A 1 267 ? -9.124 3.309 8.660 1.00 95.75 267 LEU A C 1
ATOM 1981 O O . LEU A 1 267 ? -8.520 4.306 9.054 1.00 95.75 267 LEU A O 1
ATOM 1985 N N . THR A 1 268 ? -8.929 2.779 7.451 1.00 95.38 268 THR A N 1
ATOM 1986 C CA . THR A 1 268 ? -8.009 3.353 6.465 1.00 95.38 268 THR A CA 1
ATOM 1987 C C . THR A 1 268 ? -8.457 4.754 6.038 1.00 95.38 268 THR A C 1
ATOM 1989 O O . THR A 1 268 ? -7.646 5.677 6.028 1.00 95.38 268 THR A O 1
ATOM 1992 N N . ALA A 1 269 ? -9.744 4.956 5.743 1.00 96.69 269 ALA A N 1
ATOM 1993 C CA . ALA A 1 269 ? -10.300 6.258 5.371 1.00 96.69 269 ALA A CA 1
ATOM 1994 C C . ALA A 1 269 ? -10.069 7.322 6.457 1.00 96.69 269 ALA A C 1
ATOM 1996 O O . ALA A 1 269 ? -9.635 8.433 6.148 1.00 96.69 269 ALA A O 1
ATOM 1997 N N . ARG A 1 270 ? -10.261 6.966 7.733 1.00 95.19 270 ARG A N 1
ATOM 1998 C CA . ARG A 1 270 ? -9.988 7.844 8.882 1.00 95.19 270 ARG A CA 1
ATOM 1999 C C . ARG A 1 270 ? -8.532 8.315 8.906 1.00 95.19 270 ARG A C 1
ATOM 2001 O O . ARG A 1 270 ? -8.270 9.498 9.128 1.00 95.19 270 ARG A O 1
ATOM 2008 N N . ASP A 1 271 ? -7.581 7.421 8.656 1.00 92.81 271 ASP A N 1
ATOM 2009 C CA . ASP A 1 271 ? -6.158 7.775 8.626 1.00 92.81 271 ASP A CA 1
ATOM 2010 C C . ASP A 1 271 ? -5.823 8.694 7.449 1.00 92.81 271 ASP A C 1
ATOM 2012 O O . ASP A 1 271 ? -5.071 9.663 7.586 1.00 92.81 271 ASP A O 1
ATOM 2016 N N . LEU A 1 272 ? -6.409 8.417 6.282 1.00 94.25 272 LEU A N 1
ATOM 2017 C CA . LEU A 1 272 ? -6.248 9.256 5.099 1.00 94.25 272 LEU A CA 1
ATOM 2018 C C . LEU A 1 272 ? -6.783 10.668 5.351 1.00 94.25 272 LEU A C 1
ATOM 2020 O O . LEU A 1 272 ? -6.077 11.634 5.071 1.00 94.25 272 LEU A O 1
ATOM 2024 N N . LEU A 1 273 ? -7.967 10.800 5.952 1.00 94.44 273 LEU A N 1
ATOM 2025 C CA . LEU A 1 273 ? -8.538 12.094 6.336 1.00 94.44 273 LEU A CA 1
ATOM 2026 C C . LEU A 1 273 ? -7.663 12.830 7.351 1.00 94.44 273 LEU A C 1
ATOM 2028 O O . LEU A 1 273 ? -7.364 14.008 7.165 1.00 94.44 273 LEU A O 1
ATOM 2032 N N . THR A 1 274 ? -7.185 12.126 8.378 1.00 91.75 274 THR A N 1
ATOM 2033 C CA . THR A 1 274 ? -6.302 12.704 9.406 1.00 91.75 274 THR A CA 1
ATOM 2034 C C . THR A 1 274 ? -5.023 13.276 8.789 1.00 91.75 274 THR A C 1
ATOM 2036 O O . THR A 1 274 ? -4.520 14.312 9.219 1.00 91.75 274 THR A O 1
ATOM 2039 N N . THR A 1 275 ? -4.501 12.622 7.750 1.00 89.50 275 THR A N 1
ATOM 2040 C CA . THR A 1 275 ? -3.228 12.992 7.117 1.00 89.50 275 THR A CA 1
ATOM 2041 C C . THR A 1 275 ? -3.359 13.989 5.963 1.00 89.50 275 THR A C 1
ATOM 2043 O O . THR A 1 275 ? -2.353 14.569 5.554 1.00 89.50 275 THR A O 1
ATOM 2046 N N . ARG A 1 276 ? -4.574 14.234 5.451 1.00 84.12 276 ARG A N 1
ATOM 2047 C CA . ARG A 1 276 ? -4.860 15.298 4.466 1.00 84.12 276 ARG A CA 1
ATOM 2048 C C . ARG A 1 276 ? -4.782 16.708 5.080 1.00 84.12 276 ARG A C 1
ATOM 2050 O O . ARG A 1 276 ? -4.604 17.668 4.337 1.00 84.12 276 ARG A O 1
ATOM 2057 N N . GLY A 1 277 ? -4.821 16.825 6.412 1.00 61.69 277 GLY A N 1
ATOM 2058 C CA . GLY A 1 277 ? -4.924 18.107 7.117 1.00 61.69 277 GLY A CA 1
ATOM 2059 C C . GLY A 1 277 ? -6.321 18.732 6.965 1.00 61.69 277 GLY A C 1
ATOM 2060 O O . GLY A 1 277 ? -7.121 18.256 6.159 1.00 61.69 277 GLY A O 1
ATOM 2061 N N . PRO A 1 278 ? -6.666 19.778 7.741 1.00 45.94 278 PRO A N 1
ATOM 2062 C CA . PRO A 1 278 ? -7.902 20.516 7.502 1.00 45.94 278 PRO A CA 1
ATOM 2063 C C . PRO A 1 278 ? -7.850 21.115 6.091 1.00 45.94 278 PRO A C 1
ATOM 2065 O O . PRO A 1 278 ? -6.845 21.731 5.729 1.00 45.94 278 PRO A O 1
ATOM 2068 N N . ASN A 1 279 ? -8.909 20.914 5.297 1.00 39.81 279 ASN A N 1
ATOM 2069 C CA . ASN A 1 279 ? -9.064 21.573 3.997 1.00 39.81 279 ASN A CA 1
ATOM 2070 C C . ASN A 1 279 ? -8.716 23.064 4.152 1.00 39.81 279 ASN A C 1
ATOM 2072 O O . ASN A 1 279 ? -9.217 23.683 5.097 1.00 39.81 279 ASN A O 1
ATOM 2076 N N . PRO A 1 280 ? -7.893 23.661 3.270 1.00 33.47 280 PRO A N 1
ATOM 2077 C CA . PRO A 1 280 ? -7.837 25.109 3.192 1.00 33.47 280 PRO A CA 1
ATOM 2078 C C . PRO A 1 280 ? -9.237 25.577 2.778 1.00 33.47 280 PRO A C 1
ATOM 2080 O O . PRO A 1 280 ? -9.651 25.374 1.639 1.00 33.47 280 PRO A O 1
ATOM 2083 N N . THR A 1 281 ? -9.985 26.085 3.756 1.00 33.41 281 THR A N 1
ATOM 2084 C CA . THR A 1 281 ? -11.267 26.780 3.581 1.00 33.41 281 THR A CA 1
ATOM 2085 C C . THR A 1 281 ? -11.135 27.945 2.621 1.00 33.41 281 THR A C 1
ATOM 2087 O O . THR A 1 281 ? -10.107 28.653 2.738 1.00 33.41 281 THR A O 1
#

Organism: NCBI:txid516124

Secondary structure (DSSP, 8-state):
-TTSHHHHSHHHHHHH--TTSHHHHHHHHHHHHHHTT-S-HHHHHHHHHHTT---TT-SEEEEEEE--SSHHHHHHHHHHHHHHTTS-EEEEEETTEEEEEEEESS---HHHHHHHTT----BSS---EEEPPPBSSGGGHHHHHHHHHHHHHHHHHHGGG-TTT-BSEEETTTTHHHHHHHTS-HHHHHHHHHHHHHHHHHHHHHH---HHHHHHHHHHTTT-HHHHHHHTT--HHHHHHHHHHHHHHHTS-TTSHHHHHHHHHHHHHHHHHHHH-S---

Mean predicted aligned error: 7.51 Å

pLDDT: mean 87.08, std 15.56, range [31.88, 98.06]

Foldseek 3Di:
DVVVVVVVCPVVVVVVPCCPPPLQVLLAVLLACLLVVVDQLVCLQVSCVSNVQHQPLFQKKKKKFFADPDQVVQQVLQCQLCVLQVNRWDWHAYPRHIMIMHGHNDDDDPVRSCVSSVHFFAAQDQAGMEMFDIGRRSSCSSVRHNLGVLVSVQSNLLCVVPRRPGTNYYYSVVCVLLSVLLPDDLVVLVCLLCLQCVLVVVVCVVPVLCLLVLLVLCLVVVNDLVSSCVVVVHDSVSSVVSQVVVCVSRVHHCNPPVSVVSSVSSSSSVSSSVSVPPPPD

InterPro domains:
  IPR025736 PucR C-terminal helix-turn-helix domain [PF13556] (211-268)
  IPR041522 CdaR, GGDEF-like domain [PF17853] (41-154)
  IPR042070 PucR C-terminal helix-turn-helix domain superfamily [G3DSA:1.10.10.2840] (137-273)
  IPR051448 CdaR-like transcriptional regulators [PTHR33744] (2-272)

Solvent-accessible surface area (backbone atoms only — not comparable to full-atom values): 15032 Å² total; per-residue (Å²): 113,88,69,60,66,64,67,68,46,50,70,59,48,52,66,71,53,41,78,81,41,72,59,44,52,52,38,30,52,50,52,50,27,30,62,67,69,70,55,58,48,86,48,44,53,57,54,34,39,74,54,72,38,67,64,77,82,45,50,26,34,41,18,35,24,30,44,50,100,49,67,64,59,29,39,49,50,50,50,53,16,39,51,67,67,72,51,50,46,52,71,33,62,55,95,85,33,18,36,37,42,36,55,28,73,50,91,73,56,70,70,59,50,39,56,54,37,69,52,58,62,56,56,62,44,79,45,34,29,11,34,15,49,76,29,65,51,67,55,42,47,36,57,13,37,37,37,2,44,53,40,32,55,50,47,47,54,46,27,88,85,36,44,77,79,34,30,17,39,38,52,24,73,85,39,45,65,60,56,56,56,66,75,50,56,70,65,63,35,47,50,44,24,44,79,67,40,36,62,45,52,56,48,26,75,75,66,70,68,53,45,61,63,48,50,53,43,22,59,74,42,75,68,30,61,67,55,24,14,60,78,68,74,44,56,56,68,56,45,54,52,46,51,54,49,49,26,65,61,66,75,44,58,73,82,40,74,85,41,40,58,58,48,49,51,18,56,49,32,49,51,52,55,65,57,67,50,82,76,88,125

Sequence (281 aa):
MAEHAAQVFAPALLRLADRGGWVGRERRELVEGLLGDALPPREVAARLTVCGLVPAGTAAWAAIALSRPDPVQAVTTLYEGLRACGGRGLVSDGPGGAYALIALDRPTHIAELAARLGLPTAAGHEPTAALGPLVRDVARVGHSLRAARDTLRLARRVYPIRPTGVAETVLADDWALERLLEGLPPEELADLVEDQLGPLLAADATRGTGLVDTLEAYLRCGCSKTETAGVLFLRRQSVHQRLALIESLLHVSPDAPDRQGPLRAALTARDLLTTRGPNPT